Protein AF-A0A3M6T420-F1 (afdb_monomer)

Mean predicted aligned error: 11.6 Å

Foldseek 3Di:
DDDDDDDDDDDDDDDDDPPPPDPDPPPDDQDPLLVVLLVLLVVLLVLLCVCLLCVVQPVPCCVQVPHADDPCSPVVVVVVVVVLVVLLVVQQVVLVVCVVPVVDDDPVVLVVVLVVVVVVVVVVVVVVLCQLCDPSRHPDVDPVVSVVVVVVLVQLLVPHDPHDVVSVVVVVVVVVVVVVLSVVSSVCSVPHPGSSLSSLVVSLCSLVVVQVSQQFHVVPTDGDHDDTPSNVSSVVSCVRSVVSSVSSRVD

Structure (mmCIF, N/CA/C/O backbone):
data_AF-A0A3M6T420-F1
#
_entry.id   AF-A0A3M6T420-F1
#
loop_
_atom_site.group_PDB
_atom_site.id
_atom_site.type_symbol
_atom_site.label_atom_id
_atom_site.label_alt_id
_atom_site.label_comp_id
_atom_site.label_asym_id
_atom_site.label_entity_id
_atom_site.label_seq_id
_atom_site.pdbx_PDB_ins_code
_atom_site.Cartn_x
_atom_site.Cartn_y
_atom_site.Cartn_z
_atom_site.occupancy
_atom_site.B_iso_or_equiv
_atom_site.auth_seq_id
_atom_site.auth_comp_id
_atom_site.auth_asym_id
_atom_site.auth_atom_id
_atom_site.pdbx_PDB_model_num
ATOM 1 N N . MET A 1 1 ? -28.817 43.206 56.390 1.00 32.91 1 MET A N 1
ATOM 2 C CA . MET A 1 1 ? -28.095 44.321 57.042 1.00 32.91 1 MET A CA 1
ATOM 3 C C . MET A 1 1 ? -26.694 43.841 57.403 1.00 32.91 1 MET A C 1
ATOM 5 O O . MET A 1 1 ? -26.616 42.812 58.057 1.00 32.91 1 MET A O 1
ATOM 9 N N . ARG A 1 2 ? -25.667 44.606 56.981 1.00 31.94 2 ARG A N 1
ATOM 10 C CA . ARG A 1 2 ? -24.195 44.431 57.122 1.00 31.94 2 ARG A CA 1
ATOM 11 C C . ARG A 1 2 ? -23.599 43.267 56.318 1.00 31.94 2 ARG A C 1
ATOM 13 O O . ARG A 1 2 ? -23.906 42.122 56.609 1.00 31.94 2 ARG A O 1
ATOM 20 N N . GLU A 1 3 ? -22.945 43.462 55.171 1.00 33.75 3 GLU A N 1
ATOM 21 C CA . GLU A 1 3 ? -21.764 44.271 54.774 1.00 33.75 3 GLU A CA 1
ATOM 22 C C . GLU A 1 3 ? -20.390 43.698 55.174 1.00 33.75 3 GLU A C 1
ATOM 24 O O . GLU A 1 3 ? -20.174 43.329 56.324 1.00 33.75 3 GLU A O 1
ATOM 29 N N . HIS A 1 4 ? -19.484 43.784 54.181 1.00 32.62 4 HIS A N 1
ATOM 30 C CA . HIS A 1 4 ? -18.015 43.667 54.187 1.00 32.62 4 HIS A CA 1
ATOM 31 C C . HIS A 1 4 ? -17.422 42.243 54.282 1.00 32.62 4 HIS A C 1
ATOM 33 O O . HIS A 1 4 ? -17.866 41.426 55.069 1.00 32.62 4 HIS A O 1
ATOM 39 N N . SER A 1 5 ? -16.388 41.842 53.534 1.00 34.12 5 SER A N 1
ATOM 40 C CA . SER A 1 5 ? -15.539 42.509 52.535 1.00 34.12 5 SER A CA 1
ATOM 41 C C . SER A 1 5 ? -14.526 41.490 51.982 1.00 34.12 5 SER A C 1
ATOM 43 O O . SER A 1 5 ? -14.003 40.666 52.723 1.00 34.12 5 SER A O 1
ATOM 45 N N . VAL A 1 6 ? -14.269 41.598 50.678 1.00 42.78 6 VAL A N 1
ATOM 46 C CA . VAL A 1 6 ? -13.045 41.309 49.901 1.00 42.78 6 VAL A CA 1
ATOM 47 C C . VAL A 1 6 ? -11.815 40.777 50.663 1.00 42.78 6 VAL A C 1
ATOM 49 O O . VAL A 1 6 ? -11.299 41.452 51.546 1.00 42.78 6 VAL A O 1
ATOM 52 N N . CYS A 1 7 ? -11.219 39.681 50.168 1.00 29.12 7 CYS A N 1
ATOM 53 C CA . CYS A 1 7 ? -9.759 39.588 50.052 1.00 29.12 7 CYS A CA 1
ATOM 54 C C . CYS A 1 7 ? -9.343 38.678 48.882 1.00 29.12 7 CYS A C 1
ATOM 56 O O . CYS A 1 7 ? -9.773 37.532 48.767 1.00 29.12 7 CYS A O 1
ATOM 58 N N . SER A 1 8 ? -8.527 39.245 47.999 1.00 37.66 8 SER A N 1
ATOM 59 C CA . SER A 1 8 ? -7.902 38.633 46.832 1.00 37.66 8 SER A CA 1
ATOM 60 C C . SER A 1 8 ? -6.488 38.205 47.215 1.00 37.66 8 SER A C 1
ATOM 62 O O . SER A 1 8 ? -5.746 39.053 47.698 1.00 37.66 8 SER A O 1
ATOM 64 N N . THR A 1 9 ? -6.085 36.958 46.956 1.00 33.16 9 THR A N 1
ATOM 65 C CA . THR A 1 9 ? -4.667 36.583 46.797 1.00 33.16 9 THR A CA 1
ATOM 66 C C . THR A 1 9 ? -4.511 35.283 46.000 1.00 33.16 9 THR A C 1
ATOM 68 O O . THR A 1 9 ? -4.879 34.200 46.435 1.00 33.16 9 THR A O 1
ATOM 71 N N . SER A 1 10 ? -3.960 35.444 44.794 1.00 33.31 10 SER A N 1
ATOM 72 C CA . SER A 1 10 ? -2.819 34.711 44.223 1.00 33.31 10 SER A CA 1
ATOM 73 C C . SER A 1 10 ? -2.527 33.285 44.713 1.00 33.31 10 SER A C 1
ATOM 75 O O . SER A 1 10 ? -2.210 33.061 45.878 1.00 33.31 10 SER A O 1
ATOM 77 N N . GLY A 1 11 ? -2.451 32.347 43.765 1.00 29.00 11 GLY A N 1
ATOM 78 C CA . GLY A 1 11 ? -1.773 31.075 43.992 1.00 29.00 11 GLY A CA 1
ATOM 79 C C . GLY A 1 11 ? -2.044 30.034 42.918 1.00 29.00 11 GLY A C 1
ATOM 80 O O . GLY A 1 11 ? -2.775 29.081 43.154 1.00 29.00 11 GLY A O 1
ATOM 81 N N . SER A 1 12 ? -1.434 30.187 41.743 1.00 36.19 12 SER A N 1
ATOM 82 C CA . SER A 1 12 ? -1.245 29.073 40.810 1.00 36.19 12 SER A CA 1
ATOM 83 C C . SER A 1 12 ? -0.433 27.956 41.477 1.00 36.19 12 SER A C 1
ATOM 85 O O . SER A 1 12 ? 0.653 28.233 41.985 1.00 36.19 12 SER A O 1
ATOM 87 N N . PRO A 1 13 ? -0.829 26.684 41.313 1.00 38.59 13 PRO A N 1
ATOM 88 C CA . PRO A 1 13 ? 0.121 25.598 41.205 1.00 38.59 13 PRO A CA 1
ATOM 89 C C . PRO A 1 13 ? -0.061 24.948 39.835 1.00 38.59 13 PRO A C 1
ATOM 91 O O . PRO A 1 13 ? -0.882 24.054 39.612 1.00 38.59 13 PRO A O 1
ATOM 94 N N . LEU A 1 14 ? 0.761 25.413 38.897 1.00 41.31 14 LEU A N 1
ATOM 95 C CA . LEU A 1 14 ? 1.202 24.592 37.784 1.00 41.31 14 LEU A CA 1
ATOM 96 C C . LEU A 1 14 ? 1.717 23.255 38.351 1.00 41.31 14 LEU A C 1
ATOM 98 O O . LEU A 1 14 ? 2.448 23.237 39.334 1.00 41.31 14 LEU A O 1
ATOM 102 N N . ALA A 1 15 ? 1.400 22.166 37.653 1.00 44.38 15 ALA A N 1
ATOM 103 C CA . ALA A 1 15 ? 1.978 20.830 37.818 1.00 44.38 15 ALA A CA 1
ATOM 104 C C . ALA A 1 15 ? 1.438 19.962 38.966 1.00 44.38 15 ALA A C 1
ATOM 106 O O . ALA A 1 15 ? 2.074 19.808 40.001 1.00 44.38 15 ALA A O 1
ATOM 107 N N . LYS A 1 16 ? 0.354 19.218 38.690 1.00 37.53 16 LYS A N 1
ATOM 108 C CA . LYS A 1 16 ? 0.207 17.837 39.199 1.00 37.53 16 LYS A CA 1
ATOM 109 C C . LYS A 1 16 ? -0.852 16.999 38.464 1.00 37.53 16 LYS A C 1
ATOM 111 O O . LYS A 1 16 ? -1.719 16.416 39.091 1.00 37.53 16 LYS A O 1
ATOM 116 N N . ASN A 1 17 ? -0.796 16.906 37.125 1.00 39.62 17 ASN A N 1
ATOM 117 C CA . ASN A 1 17 ? -1.227 15.670 36.431 1.00 39.62 17 ASN A CA 1
ATOM 118 C C . ASN A 1 17 ? -0.872 15.588 34.932 1.00 39.62 17 ASN A C 1
ATOM 120 O O . ASN A 1 17 ? -1.664 15.163 34.093 1.00 39.62 17 ASN A O 1
ATOM 124 N N . LYS A 1 18 ? 0.381 15.897 34.574 1.00 37.88 18 LYS A N 1
ATOM 125 C CA . LYS A 1 18 ? 0.959 15.520 33.266 1.00 37.88 18 LYS A CA 1
ATOM 126 C C . LYS A 1 18 ? 1.278 14.004 33.165 1.00 37.88 18 LYS A C 1
ATOM 128 O O . LYS A 1 18 ? 2.088 13.620 32.334 1.00 37.88 18 LYS A O 1
ATOM 133 N N . GLY A 1 19 ? 0.623 13.158 33.974 1.00 38.25 19 GLY A N 1
ATOM 134 C CA . GLY A 1 19 ? 0.736 11.688 34.002 1.00 38.25 19 GLY A CA 1
ATOM 135 C C . GLY A 1 19 ? -0.493 10.930 33.468 1.00 38.25 19 GLY A C 1
ATOM 136 O O . GLY A 1 19 ? -0.505 9.708 33.469 1.00 38.25 19 GLY A O 1
ATOM 137 N N . LYS A 1 20 ? -1.521 11.637 32.972 1.00 36.28 20 LYS A N 1
ATOM 138 C CA . LYS A 1 20 ? -2.710 11.067 32.293 1.00 36.28 20 LYS A CA 1
ATOM 139 C C . LYS A 1 20 ? -2.666 11.224 30.769 1.00 36.28 20 LYS A C 1
ATOM 141 O O . LYS A 1 20 ? -3.697 11.243 30.098 1.00 36.28 20 LYS A O 1
ATOM 146 N N . LYS A 1 21 ? -1.479 11.378 30.181 1.00 36.75 21 LYS A N 1
ATOM 147 C CA . LYS A 1 21 ? -1.361 11.355 28.723 1.00 36.75 21 LYS A CA 1
ATOM 148 C C . LYS A 1 21 ? -1.557 9.908 28.262 1.00 36.75 21 LYS A C 1
ATOM 150 O O . LYS A 1 21 ? -0.788 9.038 28.644 1.00 36.75 21 LYS A O 1
ATOM 155 N N . ARG A 1 22 ? -2.535 9.696 27.373 1.00 37.66 22 ARG A N 1
ATOM 156 C CA . ARG A 1 22 ? -2.599 8.573 26.412 1.00 37.66 22 ARG A CA 1
ATOM 157 C C . ARG A 1 22 ? -3.347 7.282 26.790 1.00 37.66 22 ARG A C 1
ATOM 159 O O . ARG A 1 22 ? -3.278 6.338 26.020 1.00 37.66 22 ARG A O 1
ATOM 166 N N . TYR A 1 23 ? -4.154 7.247 27.853 1.00 42.97 23 TYR A N 1
ATOM 167 C CA . TYR A 1 23 ? -5.080 6.115 28.096 1.00 42.97 23 TYR A CA 1
ATOM 168 C C . TYR A 1 23 ? -6.424 6.230 27.333 1.00 42.97 23 TYR A C 1
ATOM 170 O O . TYR A 1 23 ? -7.285 5.368 27.442 1.00 42.97 23 TYR A O 1
ATOM 178 N N . LEU A 1 24 ? -6.667 7.324 26.597 1.00 43.78 24 LEU A N 1
ATOM 179 C CA . LEU A 1 24 ? -8.044 7.800 26.399 1.00 43.78 24 LEU A CA 1
ATOM 180 C C . LEU A 1 24 ? -8.345 8.404 25.018 1.00 43.78 24 LEU A C 1
ATOM 182 O O . LEU A 1 24 ? -9.173 9.301 24.922 1.00 43.78 24 LEU A O 1
ATOM 186 N N . PHE A 1 25 ? -7.674 7.985 23.939 1.00 47.25 25 PHE A N 1
ATOM 187 C CA . PHE A 1 25 ? -7.894 8.645 22.642 1.00 47.25 25 PHE A CA 1
ATOM 188 C C . PHE A 1 25 ? -9.145 8.158 21.883 1.00 47.25 25 PHE A C 1
ATOM 190 O O . PHE A 1 25 ? -9.587 8.873 20.990 1.00 47.25 25 PHE A O 1
ATOM 197 N N . LEU A 1 26 ? -9.772 7.029 22.251 1.00 48.16 26 LEU A N 1
ATOM 198 C CA . LEU A 1 26 ? -11.041 6.591 21.631 1.00 48.16 26 LEU A CA 1
ATOM 199 C C . LEU A 1 26 ? -12.058 5.875 22.542 1.00 48.16 26 LEU A C 1
ATOM 201 O O . LEU A 1 26 ? -13.145 5.575 22.065 1.00 48.16 26 LEU A O 1
ATOM 205 N N . LYS A 1 27 ? -11.757 5.602 23.825 1.00 48.09 27 LYS A N 1
ATOM 206 C CA . LYS A 1 27 ? -12.679 4.936 24.782 1.00 48.09 27 LYS A CA 1
ATOM 207 C C . LYS A 1 27 ? -13.410 3.680 24.242 1.00 48.09 27 LYS A C 1
ATOM 209 O O . LYS A 1 27 ? -14.457 3.315 24.761 1.00 48.09 27 LYS A O 1
ATOM 214 N N . LYS A 1 28 ? -12.865 2.970 23.251 1.00 53.66 28 LYS A N 1
ATOM 215 C CA . LYS A 1 28 ? -13.314 1.615 22.907 1.00 53.66 28 LYS A CA 1
ATOM 216 C C . LYS A 1 28 ? -12.404 0.626 23.621 1.00 53.66 28 LYS A C 1
ATOM 218 O O . LYS A 1 28 ? -11.210 0.585 23.342 1.00 53.66 28 LYS A O 1
ATOM 223 N N . VAL A 1 29 ? -12.954 -0.133 24.565 1.00 57.75 29 VAL A N 1
ATOM 224 C CA . VAL A 1 29 ? -12.258 -1.292 25.131 1.00 57.75 29 VAL A CA 1
ATOM 225 C C . VAL A 1 29 ? -12.347 -2.396 24.076 1.00 57.75 29 VAL A C 1
ATOM 227 O O . VAL A 1 29 ? -13.466 -2.798 23.748 1.00 57.75 29 VAL A O 1
ATOM 230 N N . PRO A 1 30 ? -11.229 -2.856 23.488 1.00 62.84 30 PRO A N 1
ATOM 231 C CA . PRO A 1 30 ? -11.287 -3.950 22.531 1.00 62.84 30 PRO A CA 1
ATOM 232 C C . PRO A 1 30 ? -11.819 -5.195 23.243 1.00 62.84 30 PRO A C 1
ATOM 234 O O . PRO A 1 30 ? -11.310 -5.587 24.296 1.00 62.84 30 PRO A O 1
ATOM 237 N N . THR A 1 31 ? -12.857 -5.819 22.683 1.00 77.12 31 THR A N 1
ATOM 238 C CA . THR A 1 31 ? -13.306 -7.125 23.167 1.00 77.12 31 THR A CA 1
ATOM 239 C C . THR A 1 31 ? -12.150 -8.119 23.026 1.00 77.12 31 THR A C 1
ATOM 241 O O . THR A 1 31 ? -11.337 -8.029 22.100 1.00 77.12 31 THR A O 1
ATOM 244 N N . ARG A 1 32 ? -12.048 -9.087 23.947 1.00 77.56 32 ARG A N 1
ATOM 245 C CA . ARG A 1 32 ? -10.974 -10.101 23.909 1.00 77.56 32 ARG A CA 1
ATOM 246 C C . ARG A 1 32 ? -10.918 -10.827 22.558 1.00 77.56 32 ARG A C 1
ATOM 248 O O . ARG A 1 32 ? -9.833 -11.154 22.093 1.00 77.56 32 ARG A O 1
ATOM 255 N N . ARG A 1 33 ? -12.076 -11.009 21.909 1.00 80.56 33 ARG A N 1
ATOM 256 C CA . ARG A 1 33 ? -12.196 -11.594 20.565 1.00 80.56 33 ARG A CA 1
ATOM 257 C C . ARG A 1 33 ? -11.539 -10.722 19.493 1.00 80.56 33 ARG A C 1
ATOM 259 O O . ARG A 1 33 ? -10.707 -11.237 18.757 1.00 80.56 33 ARG A O 1
ATOM 266 N N . LYS A 1 34 ? -11.812 -9.410 19.482 1.00 82.06 34 LYS A N 1
ATOM 267 C CA . LYS A 1 34 ? -11.199 -8.444 18.549 1.00 82.06 34 LYS A CA 1
ATOM 268 C C . LYS A 1 34 ? -9.684 -8.378 18.687 1.00 82.06 34 LYS A C 1
ATOM 270 O O . LYS A 1 34 ? -8.974 -8.341 17.681 1.00 82.06 34 LYS A O 1
ATOM 275 N N . LEU A 1 35 ? -9.187 -8.413 19.925 1.00 83.31 35 LEU A N 1
ATOM 276 C CA . LEU A 1 35 ? -7.750 -8.460 20.190 1.00 83.31 35 LEU A CA 1
ATOM 277 C C . LEU A 1 35 ? -7.123 -9.750 19.644 1.00 83.31 35 LEU A C 1
ATOM 279 O O . LEU A 1 35 ? -6.110 -9.680 18.956 1.00 83.31 35 LEU A O 1
ATOM 283 N N . LEU A 1 36 ? -7.743 -10.908 19.896 1.00 86.62 36 LEU A N 1
ATOM 284 C CA . LEU A 1 36 ? -7.236 -12.196 19.419 1.00 86.62 36 LEU A CA 1
ATOM 285 C C . LEU A 1 36 ? -7.186 -12.260 17.885 1.00 86.62 36 LEU A C 1
ATOM 287 O O . LEU A 1 36 ? -6.177 -12.681 17.327 1.00 86.62 36 LEU A O 1
ATOM 291 N N . SER A 1 37 ? -8.227 -11.782 17.198 1.00 86.12 37 SER A N 1
ATOM 292 C CA . SER A 1 37 ? -8.233 -11.701 15.732 1.00 86.12 37 SER A CA 1
ATOM 293 C C . SER A 1 37 ? -7.178 -10.738 15.186 1.00 86.12 37 SER A C 1
ATOM 295 O O . SER A 1 37 ? -6.517 -11.060 14.205 1.00 86.12 37 SER A O 1
ATOM 297 N N . ALA A 1 38 ? -6.956 -9.587 15.831 1.00 84.50 38 ALA A N 1
ATOM 298 C CA . ALA A 1 38 ? -5.905 -8.662 15.413 1.00 84.50 38 ALA A CA 1
ATOM 299 C C . ALA A 1 38 ? -4.509 -9.290 15.570 1.00 84.50 38 ALA A C 1
ATOM 301 O O . ALA A 1 38 ? -3.677 -9.172 14.674 1.00 84.50 38 ALA A O 1
ATOM 302 N N . VAL A 1 39 ? -4.269 -10.018 16.667 1.00 86.94 39 VAL A N 1
ATOM 303 C CA . VAL A 1 39 ? -3.020 -10.770 16.875 1.00 86.94 39 VAL A CA 1
ATOM 304 C C . VAL A 1 39 ? -2.855 -11.862 15.817 1.00 86.94 39 VAL A C 1
ATOM 306 O O . VAL A 1 39 ? -1.775 -11.984 15.248 1.00 86.94 39 VAL A O 1
ATOM 309 N N . ALA A 1 40 ? -3.912 -12.611 15.495 1.00 89.19 40 ALA A N 1
ATOM 310 C CA . ALA A 1 40 ? -3.869 -13.628 14.443 1.00 89.19 40 ALA A CA 1
ATOM 311 C C . ALA A 1 40 ? -3.518 -13.033 13.066 1.00 89.19 40 ALA A C 1
ATOM 313 O O . ALA A 1 40 ? -2.712 -13.609 12.338 1.00 89.19 40 ALA A O 1
ATOM 314 N N . VAL A 1 41 ? -4.055 -11.853 12.733 1.00 88.19 41 VAL A N 1
ATOM 315 C CA . VAL A 1 41 ? -3.730 -11.132 11.489 1.00 88.19 41 VAL A CA 1
ATOM 316 C C . VAL A 1 41 ? -2.266 -10.697 11.464 1.00 88.19 41 VAL A C 1
ATOM 318 O O . VAL A 1 41 ? -1.587 -10.886 10.457 1.00 88.19 41 VAL A O 1
ATOM 321 N N . VAL A 1 42 ? -1.754 -10.169 12.580 1.00 86.69 42 VAL A N 1
ATOM 322 C CA . VAL A 1 42 ? -0.337 -9.798 12.713 1.00 86.69 42 VAL A CA 1
ATOM 323 C C . VAL A 1 42 ? 0.566 -11.024 12.560 1.00 86.69 42 VAL A C 1
ATOM 325 O O . VAL A 1 42 ? 1.547 -10.964 11.824 1.00 86.69 42 VAL A O 1
ATOM 328 N N . LEU A 1 43 ? 0.227 -12.153 13.187 1.00 88.62 43 LEU A N 1
ATOM 329 C CA . LEU A 1 43 ? 0.974 -13.404 13.026 1.00 88.62 43 LEU A CA 1
ATOM 330 C C . LEU A 1 43 ? 0.959 -13.890 11.570 1.00 88.62 43 LEU A C 1
ATOM 332 O O . LEU A 1 43 ? 2.008 -14.264 11.052 1.00 88.62 43 LEU A O 1
ATOM 336 N N . GLY A 1 44 ? -0.189 -13.821 10.888 1.00 87.06 44 GLY A N 1
ATOM 337 C CA . GLY A 1 44 ? -0.297 -14.132 9.460 1.00 87.06 44 GLY A CA 1
ATOM 338 C C . GLY A 1 44 ? 0.606 -13.250 8.593 1.00 87.06 44 GLY A C 1
ATOM 339 O O . GLY A 1 44 ? 1.340 -13.764 7.750 1.00 87.06 44 GLY A O 1
ATOM 340 N N . LEU A 1 45 ? 0.644 -11.940 8.857 1.00 85.88 45 LEU A N 1
ATOM 341 C CA . LEU A 1 45 ? 1.573 -11.024 8.185 1.00 85.88 45 LEU A CA 1
ATOM 342 C C . LEU A 1 45 ? 3.035 -11.427 8.404 1.00 85.88 45 LEU A C 1
ATOM 344 O O . LEU A 1 45 ? 3.797 -11.497 7.440 1.00 85.88 45 LEU A O 1
ATOM 348 N N . PHE A 1 46 ? 3.429 -11.738 9.641 1.00 86.44 46 PHE A N 1
ATOM 349 C CA . PHE A 1 46 ? 4.790 -12.200 9.918 1.00 86.44 46 PHE A CA 1
ATOM 350 C C . PHE A 1 46 ? 5.119 -13.476 9.146 1.00 86.44 46 PHE A C 1
ATOM 352 O O . PHE A 1 46 ? 6.176 -13.530 8.522 1.00 86.44 46 PHE A O 1
ATOM 359 N N . ILE A 1 47 ? 4.203 -14.450 9.112 1.00 86.88 47 ILE A N 1
ATOM 360 C CA . ILE A 1 47 ? 4.364 -15.690 8.339 1.00 86.88 47 ILE A CA 1
ATOM 361 C C . ILE A 1 47 ? 4.585 -15.378 6.852 1.00 86.88 47 ILE A C 1
ATOM 363 O O . ILE A 1 47 ? 5.501 -15.934 6.247 1.00 86.88 47 ILE A O 1
ATOM 367 N N . SER A 1 48 ? 3.815 -14.447 6.276 1.00 85.38 48 SER A N 1
ATOM 368 C CA . SER A 1 48 ? 3.969 -14.035 4.872 1.00 85.38 48 SER A CA 1
ATOM 369 C C . SER A 1 48 ? 5.313 -13.352 4.570 1.00 85.38 48 SER A C 1
ATOM 371 O O . SER A 1 48 ? 5.816 -13.461 3.453 1.00 85.38 48 SER A O 1
ATOM 373 N N . LEU A 1 49 ? 5.933 -12.703 5.565 1.00 80.25 49 LEU A N 1
ATOM 374 C CA . LEU A 1 49 ? 7.218 -12.009 5.427 1.00 80.25 49 LEU A CA 1
ATOM 375 C C . LEU A 1 49 ? 8.450 -12.902 5.658 1.00 80.25 49 LEU A C 1
ATOM 377 O O . LEU A 1 49 ? 9.556 -12.489 5.304 1.00 80.25 49 LEU A O 1
ATOM 381 N N . ILE A 1 50 ? 8.304 -14.105 6.232 1.00 82.75 50 ILE A N 1
ATOM 382 C CA . ILE A 1 50 ? 9.436 -15.017 6.512 1.00 82.75 50 ILE A CA 1
ATOM 383 C C . ILE A 1 50 ? 10.326 -15.246 5.274 1.00 82.75 50 ILE A C 1
ATOM 385 O O . ILE A 1 50 ? 11.546 -15.100 5.405 1.00 82.75 50 ILE A O 1
ATOM 389 N N . PRO A 1 51 ? 9.781 -15.547 4.074 1.00 75.00 51 PRO A N 1
ATOM 390 C CA . PRO A 1 51 ? 10.607 -15.771 2.886 1.00 75.00 51 PRO A CA 1
ATOM 391 C C . PRO A 1 51 ? 11.426 -14.543 2.471 1.00 75.00 51 PRO A C 1
ATOM 393 O O . PRO A 1 51 ? 12.495 -14.688 1.882 1.00 75.00 51 PRO A O 1
ATOM 396 N N . THR A 1 52 ? 10.950 -13.340 2.800 1.00 72.94 52 THR A N 1
ATOM 397 C CA . THR A 1 52 ? 11.638 -12.078 2.504 1.00 72.94 52 THR A CA 1
ATOM 398 C C . THR A 1 52 ? 12.847 -11.870 3.418 1.00 72.94 52 THR A C 1
ATOM 400 O O . THR A 1 52 ? 13.892 -11.418 2.953 1.00 72.94 52 THR A O 1
ATOM 403 N N . PHE A 1 53 ? 12.744 -12.238 4.701 1.00 72.06 53 PHE A N 1
ATOM 404 C CA . PHE A 1 53 ? 13.860 -12.150 5.653 1.00 72.06 53 PHE A CA 1
ATOM 405 C C . PHE A 1 53 ? 14.908 -13.249 5.451 1.00 72.06 53 PHE A C 1
ATOM 407 O O . PHE A 1 53 ? 16.100 -13.007 5.642 1.00 72.06 53 PHE A O 1
ATOM 414 N N . TYR A 1 54 ? 14.474 -14.444 5.043 1.00 73.94 54 TYR A N 1
ATOM 415 C CA . TYR A 1 54 ? 15.338 -15.609 4.859 1.00 73.94 54 TYR A CA 1
ATOM 416 C C . TYR A 1 54 ? 15.326 -16.088 3.399 1.00 73.94 54 TYR A C 1
ATOM 418 O O . TYR A 1 54 ? 14.820 -17.173 3.102 1.00 73.94 54 TYR A O 1
ATOM 426 N N . PRO A 1 55 ? 15.942 -15.337 2.467 1.00 64.62 55 PRO A N 1
ATOM 427 C CA . PRO A 1 55 ? 15.946 -15.678 1.042 1.00 64.62 55 PRO A CA 1
ATOM 428 C C . PRO A 1 55 ? 16.671 -16.997 0.728 1.00 64.62 55 PRO A C 1
ATOM 430 O O . PRO A 1 55 ? 16.490 -17.557 -0.349 1.00 64.62 55 PRO A O 1
ATOM 433 N N . HIS A 1 56 ? 17.467 -17.529 1.666 1.00 64.38 56 HIS A N 1
ATOM 434 C CA . HIS A 1 56 ? 18.066 -18.864 1.556 1.00 64.38 56 HIS A CA 1
ATOM 435 C C . HIS A 1 56 ? 17.032 -19.998 1.527 1.00 64.38 56 HIS A C 1
ATOM 437 O O . HIS A 1 56 ? 17.340 -21.067 1.008 1.00 64.38 56 HIS A O 1
ATOM 443 N N . ILE A 1 57 ? 15.821 -19.770 2.048 1.00 67.38 57 ILE A N 1
ATOM 444 C CA . ILE A 1 57 ? 14.728 -20.751 2.029 1.00 67.38 57 ILE A CA 1
ATOM 445 C C . ILE A 1 57 ? 14.185 -20.930 0.603 1.00 67.38 57 ILE A C 1
ATOM 447 O O . ILE A 1 57 ? 13.758 -22.026 0.245 1.00 67.38 57 ILE A O 1
ATOM 451 N N . ASP A 1 58 ? 14.231 -19.882 -0.230 1.00 62.31 58 ASP A N 1
ATOM 452 C CA . ASP A 1 58 ? 13.816 -19.973 -1.630 1.00 62.31 58 ASP A CA 1
ATOM 453 C C . ASP A 1 58 ? 14.573 -18.987 -2.547 1.00 62.31 58 ASP A C 1
ATOM 455 O O . ASP A 1 58 ? 14.060 -17.924 -2.918 1.00 62.31 58 ASP A O 1
ATOM 459 N N . PRO A 1 59 ? 15.801 -19.334 -2.973 1.00 63.41 59 PRO A N 1
ATOM 460 C CA . PRO A 1 59 ? 16.587 -18.486 -3.867 1.00 63.41 59 PRO A CA 1
ATOM 461 C C . PRO A 1 59 ? 15.970 -18.364 -5.270 1.00 63.41 59 PRO A C 1
ATOM 463 O O . PRO A 1 59 ? 16.345 -17.465 -6.028 1.00 63.41 59 PRO A O 1
ATOM 466 N N . ARG A 1 60 ? 15.032 -19.251 -5.642 1.00 62.06 60 ARG A N 1
ATOM 467 C CA . ARG A 1 60 ? 14.348 -19.212 -6.943 1.00 62.06 60 ARG A CA 1
ATOM 468 C C . ARG A 1 60 ? 13.218 -18.184 -6.940 1.00 62.06 60 ARG A C 1
ATOM 470 O O . ARG A 1 60 ? 13.082 -17.460 -7.925 1.00 62.06 60 ARG A O 1
ATOM 477 N N . ALA A 1 61 ? 12.501 -18.044 -5.824 1.00 61.88 61 ALA A N 1
ATOM 478 C CA . ALA A 1 61 ? 11.489 -17.004 -5.650 1.00 61.88 61 ALA A CA 1
ATOM 479 C C . ALA A 1 61 ? 12.085 -15.590 -5.792 1.00 61.88 61 ALA A C 1
ATOM 481 O O . ALA A 1 61 ? 11.518 -14.754 -6.487 1.00 61.88 61 ALA A O 1
ATOM 482 N N . VAL A 1 62 ? 13.274 -15.338 -5.227 1.00 61.34 62 VAL A N 1
ATOM 483 C CA . VAL A 1 62 ? 13.966 -14.032 -5.324 1.00 61.34 62 VAL A CA 1
ATOM 484 C C . VAL A 1 62 ? 14.306 -13.652 -6.771 1.00 61.34 62 VAL A C 1
ATOM 486 O O . VAL A 1 62 ? 14.262 -12.475 -7.125 1.00 61.34 62 VAL A O 1
ATOM 489 N N . ARG A 1 63 ? 14.631 -14.636 -7.622 1.00 62.09 63 ARG A N 1
ATOM 490 C CA . ARG A 1 63 ? 14.922 -14.400 -9.047 1.00 62.09 63 ARG A CA 1
ATOM 491 C C . ARG A 1 63 ? 13.669 -14.133 -9.872 1.00 62.09 63 ARG A C 1
ATOM 493 O O . ARG A 1 63 ? 13.747 -13.363 -10.820 1.00 62.09 63 ARG A O 1
ATOM 500 N N . HIS A 1 64 ? 12.551 -14.776 -9.540 1.00 60.97 64 HIS A N 1
ATOM 501 C CA . HIS A 1 64 ? 11.309 -14.641 -10.301 1.00 60.97 64 HIS A CA 1
ATOM 502 C C . HIS A 1 64 ? 10.505 -13.399 -9.899 1.00 60.97 64 HIS A C 1
ATOM 504 O O . HIS A 1 64 ? 9.948 -12.724 -10.756 1.00 60.97 64 HIS A O 1
ATOM 510 N N . LEU A 1 65 ? 10.450 -13.089 -8.602 1.00 63.31 65 LEU A N 1
ATOM 511 C CA . LEU A 1 65 ? 9.634 -11.996 -8.061 1.00 63.31 65 LEU A CA 1
ATOM 512 C C . LEU A 1 65 ? 10.387 -10.661 -7.971 1.00 63.31 65 LEU A C 1
ATOM 514 O O . LEU A 1 65 ? 9.767 -9.652 -7.663 1.00 63.31 65 LEU A O 1
ATOM 518 N N . GLY A 1 66 ? 11.699 -10.653 -8.237 1.00 61.84 66 GLY A N 1
ATOM 519 C CA . GLY A 1 66 ? 12.547 -9.468 -8.108 1.00 61.84 66 GLY A CA 1
ATOM 520 C C . GLY A 1 66 ? 12.725 -9.063 -6.643 1.00 61.84 66 GLY A C 1
ATOM 521 O O . GLY A 1 66 ? 11.868 -8.421 -6.046 1.00 61.84 66 GLY A O 1
ATOM 522 N N . GLY A 1 67 ? 13.846 -9.447 -6.031 1.00 64.12 67 GLY A N 1
ATOM 523 C CA . GLY A 1 67 ? 14.162 -9.080 -4.647 1.00 64.12 67 GLY A CA 1
ATOM 524 C C . GLY A 1 67 ? 15.323 -8.098 -4.538 1.00 64.12 67 GLY A C 1
ATOM 525 O O . GLY A 1 67 ? 16.268 -8.147 -5.324 1.00 64.12 67 GLY A O 1
ATOM 526 N N . ALA A 1 68 ? 15.289 -7.248 -3.509 1.00 63.38 68 ALA A N 1
ATOM 527 C CA . ALA A 1 68 ? 16.404 -6.365 -3.185 1.00 63.38 68 ALA A CA 1
ATOM 528 C C . ALA A 1 68 ? 17.685 -7.164 -2.864 1.00 63.38 68 ALA A C 1
ATOM 530 O O . ALA A 1 68 ? 17.658 -8.216 -2.214 1.00 63.38 68 ALA A O 1
ATOM 531 N N . THR A 1 69 ? 18.835 -6.656 -3.300 1.00 66.88 69 THR A N 1
ATOM 532 C CA . THR A 1 69 ? 20.160 -7.222 -3.009 1.00 66.88 69 THR A CA 1
ATOM 533 C C . THR A 1 69 ? 20.868 -6.439 -1.899 1.00 66.88 69 THR A C 1
ATOM 535 O O . THR A 1 69 ? 20.558 -5.279 -1.650 1.00 66.88 69 THR A O 1
ATOM 538 N N . GLY A 1 70 ? 21.811 -7.074 -1.193 1.00 72.31 70 GLY A N 1
ATOM 539 C CA . GLY A 1 70 ? 22.624 -6.401 -0.168 1.00 72.31 70 GLY A CA 1
ATOM 540 C C . GLY A 1 70 ? 21.831 -5.924 1.058 1.00 72.31 70 GLY A C 1
ATOM 541 O O . GLY A 1 70 ? 20.963 -6.643 1.559 1.00 72.31 70 GLY A O 1
ATOM 542 N N . ALA A 1 71 ? 22.134 -4.715 1.546 1.00 70.00 71 ALA A N 1
ATOM 543 C CA . ALA A 1 71 ? 21.507 -4.109 2.730 1.00 70.00 71 ALA A CA 1
ATOM 544 C C . ALA A 1 71 ? 20.002 -3.821 2.548 1.00 70.00 71 ALA A C 1
ATOM 546 O O . ALA A 1 71 ? 19.239 -3.852 3.520 1.00 70.00 71 ALA A O 1
ATOM 547 N N . GLY A 1 72 ? 19.548 -3.642 1.301 1.00 69.50 72 GLY A N 1
ATOM 548 C CA . GLY A 1 72 ? 18.133 -3.474 0.968 1.00 69.50 72 GLY A CA 1
ATOM 549 C C . GLY A 1 72 ? 17.257 -4.645 1.429 1.00 69.50 72 GLY A C 1
ATOM 550 O O . GLY A 1 72 ? 16.086 -4.446 1.733 1.00 69.50 72 GLY A O 1
ATOM 551 N N . ARG A 1 73 ? 17.820 -5.851 1.585 1.00 69.50 73 ARG A N 1
ATOM 552 C CA . ARG A 1 73 ? 17.087 -7.047 2.051 1.00 69.50 73 ARG A CA 1
ATOM 553 C C . ARG A 1 73 ? 16.450 -6.888 3.426 1.00 69.50 73 ARG A C 1
ATOM 555 O O . ARG A 1 73 ? 15.405 -7.474 3.678 1.00 69.50 73 ARG A O 1
ATOM 562 N N . VAL A 1 74 ? 17.083 -6.120 4.307 1.00 72.62 74 VAL A N 1
ATOM 563 C CA . VAL A 1 74 ? 16.591 -5.881 5.671 1.00 72.62 74 VAL A CA 1
ATOM 564 C C . VAL A 1 74 ? 15.914 -4.518 5.759 1.00 72.62 74 VAL A C 1
ATOM 566 O O . VAL A 1 74 ? 14.881 -4.382 6.413 1.00 72.62 74 VAL A O 1
ATOM 569 N N . LEU A 1 75 ? 16.454 -3.518 5.055 1.00 79.56 75 LEU A N 1
ATOM 570 C CA . LEU A 1 75 ? 15.928 -2.158 5.085 1.00 79.56 75 LEU A CA 1
ATOM 571 C C . LEU A 1 75 ? 14.510 -2.068 4.498 1.00 79.56 75 LEU A C 1
ATOM 573 O O . LEU A 1 75 ? 13.668 -1.382 5.073 1.00 79.56 75 LEU A O 1
ATOM 577 N N . TRP A 1 76 ? 14.216 -2.798 3.416 1.00 77.75 76 TRP A N 1
ATOM 578 C CA . TRP A 1 76 ? 12.899 -2.769 2.771 1.00 77.75 76 TRP A CA 1
ATOM 579 C C . TRP A 1 76 ? 11.775 -3.329 3.651 1.00 77.75 76 TRP A C 1
ATOM 581 O O . TRP A 1 76 ? 10.785 -2.622 3.840 1.00 77.75 76 TRP A O 1
ATOM 591 N 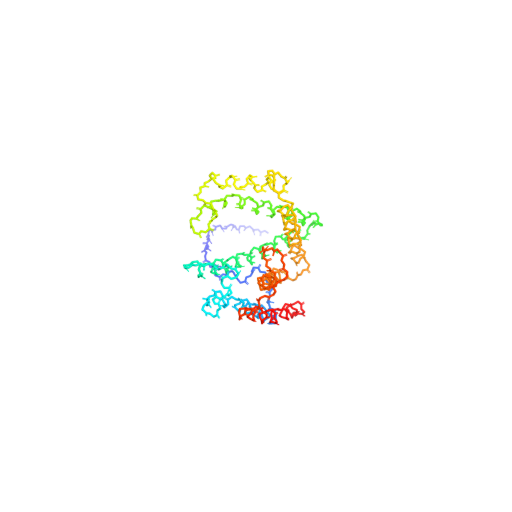N . PRO A 1 77 ? 11.899 -4.526 4.257 1.00 76.81 77 PRO A N 1
ATOM 592 C CA . PRO A 1 77 ? 10.913 -5.003 5.223 1.00 76.81 77 PRO A CA 1
ATOM 593 C C . PRO A 1 77 ? 10.731 -4.069 6.424 1.00 76.81 77 PRO A C 1
ATOM 595 O O . PRO A 1 77 ? 9.609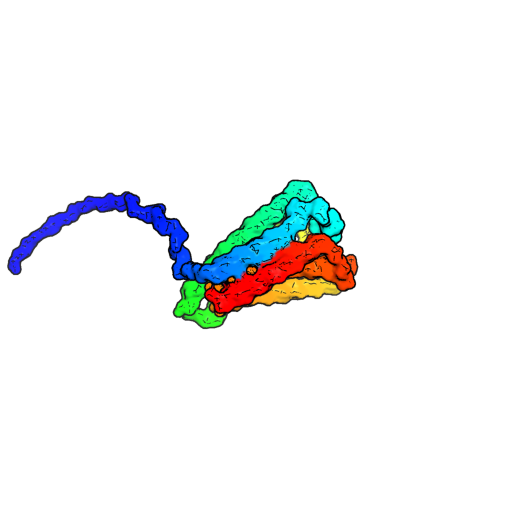 -3.890 6.889 1.00 76.81 77 PRO A O 1
ATOM 598 N N . LEU A 1 78 ? 11.799 -3.436 6.924 1.00 81.31 78 LEU A N 1
ATOM 599 C CA . LEU A 1 78 ? 11.692 -2.475 8.029 1.00 81.31 78 LEU A CA 1
ATOM 600 C C . LEU A 1 78 ? 10.948 -1.200 7.615 1.00 81.31 78 LEU A C 1
ATOM 602 O O . LEU A 1 78 ? 10.053 -0.756 8.336 1.00 81.31 78 LEU A O 1
ATOM 606 N N . ALA A 1 79 ? 11.274 -0.640 6.449 1.00 83.31 79 ALA A N 1
ATOM 607 C CA . A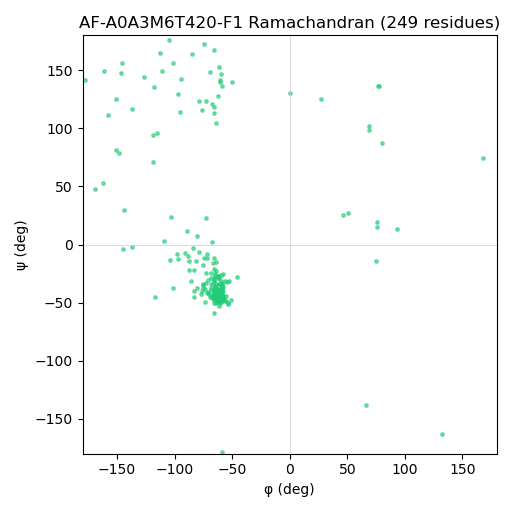LA A 1 79 ? 10.571 0.507 5.880 1.00 83.31 79 ALA A CA 1
ATOM 608 C C . ALA A 1 79 ? 9.093 0.180 5.617 1.00 83.31 79 ALA A C 1
ATOM 610 O O . ALA A 1 79 ? 8.214 0.982 5.928 1.00 83.31 79 ALA A O 1
ATOM 611 N N . PHE A 1 80 ? 8.810 -1.028 5.132 1.00 81.69 80 PHE A N 1
ATOM 612 C CA . PHE A 1 80 ? 7.460 -1.546 4.948 1.00 81.69 80 PHE A CA 1
ATOM 613 C C . PHE A 1 80 ? 6.690 -1.629 6.276 1.00 81.69 80 PHE A C 1
ATOM 615 O O . PHE A 1 80 ? 5.580 -1.108 6.375 1.00 81.69 80 PHE A O 1
ATOM 622 N N . MET A 1 81 ? 7.289 -2.198 7.328 1.00 82.31 81 MET A N 1
ATOM 623 C CA . MET A 1 81 ? 6.669 -2.280 8.659 1.00 82.31 81 MET A CA 1
ATOM 624 C C . MET A 1 81 ? 6.412 -0.893 9.261 1.00 82.31 81 MET A C 1
ATOM 626 O O . MET A 1 81 ? 5.350 -0.652 9.843 1.00 82.31 81 MET A O 1
ATOM 630 N N . LEU A 1 82 ? 7.351 0.042 9.085 1.00 86.88 82 LEU A N 1
ATOM 631 C CA . LEU A 1 82 ? 7.170 1.436 9.488 1.00 86.88 82 LEU A CA 1
ATOM 632 C C . LEU A 1 82 ? 6.017 2.091 8.713 1.00 86.88 82 LEU A C 1
ATOM 634 O O . LEU A 1 82 ? 5.181 2.764 9.318 1.00 86.88 82 LEU A O 1
ATOM 638 N N . GLY A 1 83 ? 5.934 1.840 7.404 1.00 85.50 83 GLY A N 1
ATOM 639 C CA . GLY A 1 83 ? 4.846 2.288 6.538 1.00 85.50 83 GLY A CA 1
ATOM 640 C C . GLY A 1 83 ? 3.481 1.819 7.037 1.00 85.50 83 GLY A C 1
ATOM 641 O O . GLY A 1 83 ? 2.593 2.645 7.225 1.00 85.50 83 GLY A O 1
ATOM 642 N N . PHE A 1 84 ? 3.337 0.533 7.374 1.00 83.12 84 PHE A N 1
ATOM 643 C CA . PHE A 1 84 ? 2.106 -0.005 7.971 1.00 83.12 84 PHE A CA 1
ATOM 644 C C . PHE A 1 84 ? 1.728 0.690 9.283 1.00 83.12 84 PHE A C 1
ATOM 646 O O . PHE A 1 84 ? 0.552 0.985 9.511 1.00 83.12 84 PHE A O 1
ATOM 653 N N . GLY A 1 85 ? 2.713 0.991 10.135 1.00 82.94 85 GLY A N 1
ATOM 654 C CA . GLY A 1 85 ? 2.492 1.737 11.375 1.00 82.94 85 GLY A CA 1
ATOM 655 C C . GLY A 1 85 ? 1.969 3.156 11.129 1.00 82.94 85 GLY A C 1
ATOM 656 O O . GLY A 1 85 ? 1.018 3.588 11.786 1.00 82.94 85 GLY A O 1
ATOM 657 N N . ILE A 1 86 ? 2.550 3.864 10.157 1.00 86.25 86 ILE A N 1
ATOM 658 C CA . ILE A 1 86 ? 2.108 5.207 9.753 1.00 86.25 86 ILE A CA 1
ATOM 659 C C . ILE A 1 86 ? 0.700 5.141 9.149 1.00 86.25 86 ILE A C 1
ATOM 661 O O . ILE A 1 86 ? -0.167 5.907 9.566 1.00 86.25 86 ILE A O 1
ATOM 665 N N . SER A 1 87 ? 0.434 4.196 8.243 1.00 85.19 87 SER A N 1
ATOM 666 C CA . SER A 1 87 ? -0.892 3.998 7.644 1.00 85.19 87 SER A CA 1
ATOM 667 C C . SER A 1 87 ? -1.964 3.715 8.697 1.00 85.19 87 SER A C 1
ATOM 669 O O . SER A 1 87 ? -3.031 4.326 8.667 1.00 85.19 87 SER A O 1
ATOM 671 N N . ALA A 1 88 ? -1.675 2.856 9.679 1.00 84.00 88 ALA A N 1
ATOM 672 C CA . ALA A 1 88 ? -2.603 2.570 10.770 1.00 84.00 88 ALA A CA 1
ATOM 673 C C . ALA A 1 88 ? -2.910 3.818 11.615 1.00 84.00 88 ALA A C 1
ATOM 675 O O . ALA A 1 88 ? -4.059 4.034 12.010 1.00 84.00 88 ALA A O 1
ATOM 676 N N . LEU A 1 89 ? -1.907 4.665 11.875 1.00 85.12 89 LEU A N 1
ATOM 677 C CA . LEU A 1 89 ? -2.115 5.935 12.568 1.00 85.12 89 LEU A CA 1
ATOM 678 C C . LEU A 1 89 ? -2.975 6.895 11.735 1.00 85.12 89 LEU A C 1
ATOM 680 O O . LEU A 1 89 ? -3.893 7.506 12.287 1.00 85.12 89 LEU A O 1
ATOM 684 N N . SER A 1 90 ? -2.719 6.993 10.428 1.00 86.25 90 SER A N 1
ATOM 685 C CA . SER A 1 90 ? -3.525 7.795 9.504 1.00 86.25 90 SER A CA 1
ATOM 686 C C . SER A 1 90 ? -4.989 7.365 9.531 1.00 86.25 90 SER A C 1
ATOM 688 O O . SER A 1 90 ? -5.848 8.214 9.747 1.00 86.25 90 SER A O 1
ATOM 690 N N . PHE A 1 91 ? -5.286 6.063 9.476 1.00 87.88 91 PHE A N 1
ATOM 691 C CA . PHE A 1 91 ? -6.666 5.566 9.565 1.00 87.88 91 PHE A CA 1
ATOM 692 C C . PHE A 1 91 ? -7.368 5.977 10.868 1.00 87.88 91 PHE A C 1
ATOM 694 O O . PHE A 1 91 ? -8.547 6.325 10.853 1.00 87.88 91 PHE A O 1
ATOM 701 N N . VAL A 1 92 ? -6.661 5.995 12.005 1.00 85.44 92 VAL A N 1
ATOM 702 C CA . VAL A 1 92 ? -7.225 6.446 13.296 1.00 85.44 92 VAL A CA 1
ATOM 703 C C . VAL A 1 92 ? -7.510 7.951 13.294 1.00 85.44 92 VAL A C 1
ATOM 705 O O . VAL A 1 92 ? -8.503 8.403 13.876 1.00 85.44 92 VAL A O 1
ATOM 708 N N . ILE A 1 93 ? -6.642 8.744 12.664 1.00 85.19 93 ILE A N 1
ATOM 709 C CA . ILE A 1 93 ? -6.841 10.190 12.508 1.00 85.19 93 ILE A CA 1
ATOM 710 C C . ILE A 1 93 ? -8.030 10.456 11.576 1.00 85.19 93 ILE A C 1
ATOM 712 O O . ILE A 1 93 ? -8.887 11.276 11.910 1.00 85.19 93 ILE A O 1
ATOM 716 N N . GLU A 1 94 ? -8.125 9.733 10.462 1.00 84.62 94 GLU A N 1
ATOM 717 C CA . GLU A 1 94 ? -9.231 9.820 9.505 1.00 84.62 94 GLU A CA 1
ATOM 718 C C . GLU A 1 94 ? -10.564 9.427 10.148 1.00 84.62 94 GLU A C 1
ATOM 720 O O . GLU A 1 94 ? -11.536 10.176 10.046 1.00 84.62 94 GLU A O 1
ATOM 725 N N . GLU A 1 95 ? -10.608 8.325 10.903 1.00 84.06 95 GLU A N 1
ATOM 726 C CA . GLU A 1 95 ? -11.801 7.908 11.647 1.00 84.06 95 GLU A CA 1
ATOM 727 C C . GLU A 1 95 ? -12.293 9.024 12.579 1.00 84.06 95 GLU A C 1
ATOM 729 O O . GLU A 1 95 ? -13.489 9.328 12.633 1.00 84.06 95 GLU A O 1
ATOM 734 N N . LYS A 1 96 ? -11.374 9.673 13.302 1.00 81.12 96 LYS A N 1
ATOM 735 C CA . LYS A 1 96 ? -11.704 10.808 14.172 1.00 81.12 96 LYS A CA 1
ATOM 736 C C . LYS A 1 96 ? -12.214 12.003 13.384 1.00 81.12 96 LYS A C 1
ATOM 738 O O . LYS A 1 96 ? -13.210 12.598 13.789 1.00 81.12 96 LYS A O 1
ATOM 743 N N . ALA A 1 97 ? -11.550 12.359 12.289 1.00 81.12 97 ALA A N 1
ATOM 744 C CA . ALA A 1 97 ? -11.943 13.487 11.452 1.00 81.12 97 ALA A CA 1
ATOM 745 C C . ALA A 1 97 ? -13.352 13.288 10.869 1.00 81.12 97 ALA A C 1
ATOM 747 O O . ALA A 1 97 ? -14.171 14.211 10.903 1.00 81.12 97 ALA A O 1
ATOM 748 N N . ILE A 1 98 ? -13.660 12.069 10.418 1.00 78.12 98 ILE A N 1
ATOM 749 C CA . ILE A 1 98 ? -14.975 11.692 9.890 1.00 78.12 98 ILE A CA 1
ATOM 750 C C . ILE A 1 98 ? -16.029 11.722 11.004 1.00 78.12 98 ILE A C 1
ATOM 752 O O . ILE A 1 98 ? -17.087 12.327 10.825 1.00 78.12 98 ILE A O 1
ATOM 756 N N . LYS A 1 99 ? -15.748 11.142 12.179 1.00 76.44 99 LYS A N 1
ATOM 757 C CA . LYS A 1 99 ? -16.701 11.116 13.306 1.00 76.44 99 LYS A CA 1
ATOM 758 C C . LYS A 1 99 ? -16.975 12.497 13.904 1.00 76.44 99 LYS A C 1
ATOM 760 O O . LYS A 1 99 ? -18.106 12.760 14.298 1.00 76.44 99 LYS A O 1
ATOM 765 N N . LEU A 1 100 ? -15.984 13.389 13.929 1.00 72.19 100 LEU A N 1
ATOM 766 C CA . LEU A 1 100 ? -16.162 14.777 14.374 1.00 72.19 100 LEU A CA 1
ATOM 767 C C . LEU A 1 100 ? -17.031 15.593 13.403 1.00 72.19 100 LEU A C 1
ATOM 769 O O . LEU A 1 100 ? -17.801 16.440 13.847 1.00 72.19 100 LEU A O 1
ATOM 773 N N . ARG A 1 101 ? -16.952 15.327 12.092 1.00 67.12 101 ARG A N 1
ATOM 774 C CA . ARG A 1 101 ? -17.801 15.980 11.073 1.00 67.12 101 ARG A CA 1
ATOM 775 C C . ARG A 1 101 ? -19.179 15.330 10.907 1.00 67.12 101 ARG A C 1
ATOM 777 O O . ARG A 1 101 ? -20.110 15.994 10.459 1.00 67.12 101 ARG A O 1
ATOM 784 N N . GLY A 1 102 ? -19.328 14.064 11.298 1.00 59.50 102 GLY A N 1
ATOM 785 C CA . GLY A 1 102 ? -20.566 13.290 11.171 1.00 59.50 102 GLY A CA 1
ATOM 786 C C . GLY A 1 102 ? -21.743 13.790 12.016 1.00 59.50 102 GLY A C 1
ATOM 787 O O . GLY A 1 102 ? -22.865 13.360 11.778 1.00 59.50 102 GLY A O 1
ATOM 788 N N . SER A 1 103 ? -21.519 14.714 12.957 1.00 55.91 103 SER A N 1
ATOM 789 C CA . SER A 1 103 ? -22.599 15.300 13.759 1.00 55.91 103 SER A CA 1
ATOM 790 C C . SER A 1 103 ? -23.448 16.331 13.003 1.00 55.91 103 SER A C 1
ATOM 792 O O . SER A 1 103 ? -24.531 16.631 13.489 1.00 55.91 103 SER A O 1
ATOM 794 N N . ASN A 1 104 ? -22.994 16.886 11.865 1.00 51.31 104 ASN A N 1
ATOM 795 C CA . ASN A 1 104 ? -23.652 18.060 11.266 1.00 51.31 104 ASN A CA 1
ATOM 796 C C . ASN A 1 104 ? -23.861 18.065 9.736 1.00 51.31 104 ASN A C 1
ATOM 798 O O . ASN A 1 104 ? -24.459 19.025 9.259 1.00 51.31 104 ASN A O 1
ATOM 802 N N . GLN A 1 105 ? -23.441 17.073 8.927 1.00 51.75 105 GLN A N 1
ATOM 803 C CA . GLN A 1 105 ? -23.722 17.142 7.474 1.00 51.75 105 GLN A CA 1
ATOM 804 C C . GLN A 1 105 ? -23.633 15.819 6.684 1.00 51.75 105 GLN A C 1
ATOM 806 O O . GLN A 1 105 ? -22.859 14.914 6.986 1.00 51.75 105 GLN A O 1
ATOM 811 N N . THR A 1 106 ? -24.465 15.769 5.643 1.00 59.78 106 THR A N 1
ATOM 812 C CA . THR A 1 106 ? -24.793 14.729 4.646 1.00 59.78 106 THR A CA 1
ATOM 813 C C . THR A 1 106 ? -23.614 14.209 3.792 1.00 59.78 106 THR A C 1
ATOM 815 O O . THR A 1 106 ? -22.467 14.610 3.966 1.00 59.78 106 THR A O 1
ATOM 818 N N . GLN A 1 107 ? -23.879 13.278 2.852 1.00 57.88 107 GLN A N 1
ATOM 819 C CA . GLN A 1 107 ? -22.900 12.652 1.931 1.00 57.88 107 GLN A CA 1
ATOM 820 C C . GLN A 1 107 ? -21.911 13.622 1.250 1.00 57.88 107 GLN A C 1
ATOM 822 O O . GLN A 1 107 ? -20.772 13.229 0.999 1.00 57.88 107 GLN A O 1
ATOM 827 N N . ALA A 1 108 ? -22.291 14.888 1.043 1.00 60.53 108 ALA A N 1
ATOM 828 C CA . ALA A 1 108 ? -21.411 15.943 0.533 1.00 60.53 108 ALA A CA 1
ATOM 829 C C . ALA A 1 108 ? -20.138 16.149 1.384 1.00 60.53 108 ALA A C 1
ATOM 831 O O . ALA A 1 108 ? -19.070 16.442 0.847 1.00 60.53 108 ALA A O 1
ATOM 832 N N . GLY A 1 109 ? -20.212 15.921 2.701 1.00 73.56 109 GLY A N 1
ATOM 833 C CA . GLY A 1 109 ? -19.057 16.024 3.596 1.00 73.56 109 GLY A CA 1
ATOM 834 C C . GLY A 1 109 ? -18.005 14.933 3.373 1.00 73.56 109 GLY A C 1
ATOM 835 O O . GLY A 1 109 ? -16.819 15.184 3.580 1.00 73.56 109 GLY A O 1
ATOM 836 N N . LEU A 1 110 ? -18.415 13.747 2.906 1.00 76.75 110 LEU A N 1
ATOM 837 C CA . LEU A 1 110 ? -17.494 12.644 2.624 1.00 76.75 110 LEU A CA 1
ATOM 838 C C . LEU A 1 110 ? -16.702 12.928 1.347 1.00 76.75 110 LEU A C 1
ATOM 840 O O . LEU A 1 110 ? -15.482 12.869 1.375 1.00 76.75 110 LEU A O 1
ATOM 844 N N . VAL A 1 111 ? -17.375 13.315 0.259 1.00 82.12 111 VAL A N 1
ATOM 845 C CA . VAL A 1 111 ? -16.705 13.653 -1.011 1.00 82.12 111 VAL A CA 1
ATOM 846 C C . VAL A 1 111 ? -15.715 14.803 -0.820 1.00 82.12 111 VAL A C 1
ATOM 848 O O . VAL A 1 111 ? -14.584 14.721 -1.287 1.00 82.12 111 VAL A O 1
ATOM 851 N N . SER A 1 112 ? -16.097 15.836 -0.061 1.00 83.31 112 SER A N 1
ATOM 852 C CA . SER A 1 112 ? -15.185 16.929 0.293 1.00 83.31 112 SER A CA 1
ATOM 853 C C . SER A 1 112 ? -13.969 16.437 1.090 1.00 83.31 112 SER A C 1
ATOM 855 O O . SER A 1 112 ? -12.849 16.870 0.831 1.00 83.31 112 SER A O 1
ATOM 857 N N . PHE A 1 113 ? -14.159 15.500 2.022 1.00 83.94 113 PHE A N 1
ATOM 858 C CA . PHE A 1 113 ? -13.059 14.893 2.771 1.00 83.94 113 PHE A CA 1
ATOM 859 C C . PHE A 1 113 ? -12.123 14.058 1.880 1.00 83.94 113 PHE A C 1
ATOM 861 O O . PHE A 1 113 ? -10.905 14.205 1.988 1.00 83.94 113 PHE A O 1
ATOM 868 N N . LEU A 1 114 ? -12.664 13.233 0.974 1.00 85.69 114 LEU A N 1
ATOM 869 C CA . LEU A 1 114 ? -11.860 12.469 0.006 1.00 85.69 114 LEU A CA 1
ATOM 870 C C . LEU A 1 114 ? -11.065 13.406 -0.905 1.00 85.69 114 LEU A C 1
ATOM 872 O O . LEU A 1 114 ? -9.877 13.203 -1.115 1.00 85.69 114 LEU A O 1
ATOM 876 N N . PHE A 1 115 ? -11.695 14.473 -1.394 1.00 88.69 115 PHE A N 1
ATOM 877 C CA . PHE A 1 115 ? -11.015 15.458 -2.226 1.00 88.69 115 PHE A CA 1
ATOM 878 C C . PHE A 1 115 ? -9.830 16.101 -1.493 1.00 88.69 115 PHE A C 1
ATOM 880 O O . PHE A 1 115 ? -8.719 16.129 -2.017 1.00 88.69 115 PHE A O 1
ATOM 887 N N . TRP A 1 116 ? -10.039 16.568 -0.258 1.00 87.06 116 TRP A N 1
ATOM 888 C CA . TRP A 1 116 ? -8.976 17.195 0.531 1.00 87.06 116 TRP A CA 1
ATOM 889 C C . TRP A 1 116 ? -7.846 16.231 0.895 1.00 87.06 116 TRP A C 1
ATOM 891 O O . TRP A 1 116 ? -6.682 16.630 0.896 1.00 87.06 116 TRP A O 1
ATOM 901 N N . THR A 1 117 ? -8.167 14.971 1.187 1.00 86.38 117 THR A N 1
ATOM 902 C CA . THR A 1 117 ? -7.157 13.948 1.493 1.00 86.38 117 THR A CA 1
ATOM 903 C C . THR A 1 117 ? -6.342 13.580 0.256 1.00 86.38 117 THR A C 1
ATOM 905 O O . THR A 1 117 ? -5.115 13.593 0.335 1.00 86.38 117 THR A O 1
ATOM 908 N N . SER A 1 118 ? -6.974 13.360 -0.901 1.00 89.19 118 SER A N 1
ATOM 909 C CA . SER A 1 118 ? -6.261 13.110 -2.162 1.00 89.19 118 SER A CA 1
ATOM 910 C C . SER A 1 118 ? -5.424 14.309 -2.615 1.00 89.19 118 SER A C 1
ATOM 912 O O . SER A 1 118 ? -4.297 14.132 -3.075 1.00 89.19 118 SER A O 1
ATOM 914 N N . LEU A 1 119 ? -5.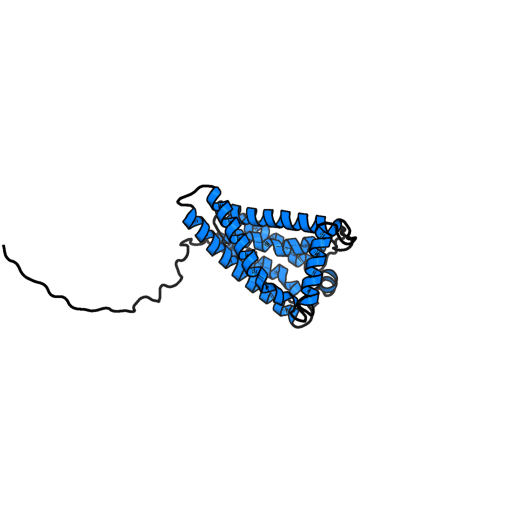918 15.537 -2.430 1.00 90.38 119 LEU A N 1
ATOM 915 C CA . LEU A 1 119 ? -5.146 16.746 -2.717 1.00 90.38 119 LEU A CA 1
ATOM 916 C C . LEU A 1 119 ? -3.914 16.853 -1.808 1.00 90.38 119 LEU A C 1
ATOM 918 O O . LEU A 1 119 ? -2.819 17.140 -2.285 1.00 90.38 119 LEU A O 1
ATOM 922 N N . ALA A 1 120 ? -4.070 16.584 -0.509 1.00 88.88 120 ALA A N 1
ATOM 923 C CA . ALA A 1 120 ? -2.949 16.565 0.423 1.00 88.88 120 ALA A CA 1
ATOM 924 C C . ALA A 1 120 ? -1.929 15.471 0.065 1.00 88.88 120 ALA A C 1
ATOM 926 O O . ALA A 1 120 ? -0.732 15.739 0.090 1.00 88.88 120 ALA A O 1
ATOM 927 N N . GLN A 1 121 ? -2.379 14.272 -0.322 1.00 88.62 121 GLN A N 1
ATOM 928 C CA . GLN A 1 121 ? -1.499 13.202 -0.807 1.00 88.62 121 GLN A CA 1
ATOM 929 C C . GLN A 1 121 ? -0.702 13.650 -2.035 1.00 88.62 121 GLN A C 1
ATOM 931 O O . GLN A 1 121 ? 0.512 13.477 -2.056 1.00 88.62 121 GLN A O 1
ATOM 936 N N . PHE A 1 122 ? -1.351 14.276 -3.019 1.00 89.56 122 PHE A N 1
ATOM 937 C CA . PHE A 1 122 ? -0.672 14.807 -4.201 1.00 89.56 122 PHE A CA 1
ATOM 938 C C . PHE A 1 122 ? 0.376 15.870 -3.835 1.00 89.56 122 PHE A C 1
ATOM 940 O O . PHE A 1 122 ? 1.521 15.782 -4.274 1.00 89.56 122 PHE A O 1
ATOM 947 N N . LEU A 1 123 ? 0.018 16.829 -2.975 1.00 92.50 123 LEU A N 1
ATOM 948 C CA . LEU A 1 123 ? 0.931 17.884 -2.521 1.00 92.50 123 LEU A CA 1
ATOM 949 C C . LEU A 1 123 ? 2.100 17.354 -1.687 1.00 92.50 123 LEU A C 1
ATOM 951 O O . LEU A 1 123 ? 3.173 17.947 -1.718 1.00 92.50 123 LEU A O 1
ATOM 955 N N . VAL A 1 124 ? 1.905 16.262 -0.946 1.00 89.62 124 VAL A N 1
ATOM 956 C CA . VAL A 1 124 ? 2.979 15.594 -0.202 1.00 89.62 124 VAL A CA 1
ATOM 957 C C . VAL A 1 124 ? 3.862 14.779 -1.139 1.00 89.62 124 VAL A C 1
ATOM 959 O O . VAL A 1 124 ? 5.072 14.806 -0.969 1.00 89.62 124 VAL A O 1
ATOM 962 N N . LEU A 1 125 ? 3.306 14.089 -2.136 1.00 88.31 125 LEU A N 1
ATOM 963 C CA . LEU A 1 125 ? 4.082 13.267 -3.072 1.00 88.31 125 LEU A CA 1
ATOM 964 C C . LEU A 1 125 ? 4.899 14.094 -4.070 1.00 88.31 125 LEU A C 1
ATOM 966 O O . LEU A 1 125 ? 5.994 13.679 -4.438 1.00 88.31 125 LEU A O 1
ATOM 970 N N . LEU A 1 126 ? 4.413 15.266 -4.484 1.00 87.69 126 LEU A N 1
ATOM 971 C CA . LEU A 1 126 ? 5.108 16.142 -5.433 1.00 87.69 126 LEU A CA 1
ATOM 972 C C . LEU A 1 126 ? 6.551 16.487 -5.005 1.00 87.69 126 LEU A C 1
ATOM 974 O O . LEU A 1 126 ? 7.461 16.285 -5.808 1.00 87.69 126 LEU A O 1
ATOM 978 N N . PRO A 1 127 ? 6.828 16.940 -3.765 1.00 89.06 127 PRO A N 1
ATOM 979 C CA . PRO A 1 127 ? 8.191 17.194 -3.310 1.00 89.06 127 PRO A CA 1
ATOM 980 C C . PRO A 1 127 ? 9.012 15.920 -3.066 1.00 89.06 127 PRO A C 1
ATOM 982 O O . PRO A 1 127 ? 10.212 16.043 -2.851 1.00 89.06 127 PRO A O 1
ATOM 985 N N . LEU A 1 128 ? 8.429 14.714 -3.106 1.00 87.94 128 LEU A N 1
ATOM 986 C CA . LEU A 1 128 ? 9.170 13.449 -2.986 1.00 87.94 128 LEU A CA 1
ATOM 987 C C . LEU A 1 128 ? 9.837 13.003 -4.301 1.00 87.94 128 LEU A C 1
ATOM 989 O O . LEU A 1 128 ? 10.422 11.924 -4.338 1.00 87.94 128 LEU A O 1
ATOM 993 N N . PHE A 1 129 ? 9.821 13.824 -5.359 1.00 85.06 129 PHE A N 1
ATOM 994 C CA . PHE A 1 129 ? 10.469 13.502 -6.640 1.00 85.06 129 PHE A CA 1
ATOM 995 C C . PHE A 1 129 ? 11.952 13.110 -6.496 1.00 85.06 129 PHE A C 1
ATOM 997 O O . PHE A 1 129 ? 12.449 12.279 -7.248 1.00 85.06 129 PHE A O 1
ATOM 1004 N N . TRP A 1 130 ? 12.659 13.665 -5.504 1.00 84.44 130 TRP A N 1
ATOM 1005 C CA . TRP A 1 130 ? 14.076 13.375 -5.265 1.00 84.44 130 TRP A CA 1
ATOM 1006 C C . TRP A 1 130 ? 14.340 11.928 -4.830 1.00 84.44 130 TRP A C 1
ATOM 1008 O O . TRP A 1 130 ? 15.462 11.454 -4.985 1.00 84.44 130 TRP A O 1
ATOM 1018 N N . VAL A 1 131 ? 13.332 11.215 -4.310 1.00 85.38 131 VAL A N 1
ATOM 1019 C CA . VAL A 1 131 ? 13.470 9.803 -3.914 1.00 85.38 131 VAL A CA 1
ATOM 1020 C C . VAL A 1 131 ? 13.823 8.930 -5.123 1.00 85.38 131 VAL A C 1
ATOM 1022 O O . VAL A 1 131 ? 14.549 7.951 -4.975 1.00 85.38 131 VAL A O 1
ATOM 1025 N N . ASP A 1 132 ? 13.394 9.326 -6.323 1.00 83.31 132 ASP A N 1
ATOM 1026 C CA . ASP A 1 132 ? 13.695 8.621 -7.574 1.00 83.31 132 ASP A CA 1
ATOM 1027 C C . ASP A 1 132 ? 15.110 8.896 -8.123 1.00 83.31 132 ASP A C 1
ATOM 1029 O O . ASP A 1 132 ? 15.537 8.262 -9.087 1.00 83.31 132 ASP A O 1
ATOM 1033 N N . ILE A 1 133 ? 15.845 9.818 -7.491 1.00 85.38 133 ILE A N 1
ATOM 1034 C CA . ILE A 1 133 ? 17.235 10.178 -7.822 1.00 85.38 133 ILE A CA 1
ATOM 1035 C C . ILE A 1 133 ? 18.225 9.452 -6.884 1.00 85.38 133 ILE A C 1
ATOM 1037 O O . ILE A 1 133 ? 19.440 9.510 -7.070 1.00 85.38 133 ILE A O 1
ATOM 1041 N N . ILE A 1 134 ? 17.737 8.763 -5.843 1.00 81.56 134 ILE A N 1
ATOM 1042 C CA . ILE A 1 134 ? 18.605 8.088 -4.871 1.00 81.56 134 ILE A CA 1
ATOM 1043 C C . ILE A 1 134 ? 19.326 6.915 -5.556 1.00 81.56 134 ILE A C 1
ATOM 1045 O O . ILE A 1 134 ? 18.657 5.984 -6.015 1.00 81.56 134 ILE A O 1
ATOM 1049 N N . PRO A 1 135 ? 20.672 6.892 -5.578 1.00 69.44 135 PRO A N 1
ATOM 1050 C CA . PRO A 1 135 ? 21.412 5.776 -6.152 1.00 69.44 135 PRO A CA 1
ATOM 1051 C C . PRO A 1 135 ? 21.078 4.478 -5.400 1.00 69.44 135 PRO A C 1
ATOM 1053 O O . PRO A 1 135 ? 20.929 4.487 -4.182 1.00 69.44 135 PRO A O 1
ATOM 1056 N N . GLU A 1 136 ? 20.941 3.370 -6.137 1.00 68.56 136 GLU A N 1
ATOM 1057 C CA . GLU A 1 136 ? 20.497 2.036 -5.668 1.00 68.56 136 GLU A CA 1
ATOM 1058 C C . GLU A 1 136 ? 18.994 1.868 -5.374 1.00 68.56 136 GLU A C 1
ATOM 1060 O O . GLU A 1 136 ? 18.529 0.731 -5.265 1.00 68.56 136 GLU A O 1
ATOM 1065 N N . VAL A 1 137 ? 18.225 2.956 -5.263 1.00 71.00 137 VAL A N 1
ATOM 1066 C CA . VAL A 1 137 ? 16.791 2.913 -4.910 1.00 71.00 137 VAL A CA 1
ATOM 1067 C C . VAL A 1 137 ? 15.904 3.452 -6.033 1.00 71.00 137 VAL A C 1
ATOM 1069 O O . VAL A 1 137 ? 14.879 2.845 -6.340 1.00 71.00 137 VAL A O 1
ATOM 1072 N N . GLY A 1 138 ? 16.288 4.583 -6.621 1.00 71.25 138 GLY A N 1
ATOM 1073 C CA . GLY A 1 138 ? 15.557 5.275 -7.677 1.00 71.25 138 GLY A CA 1
ATOM 1074 C C . GLY A 1 138 ? 15.857 4.747 -9.079 1.00 71.25 138 GLY A C 1
ATOM 1075 O O . GLY A 1 138 ? 16.842 4.035 -9.295 1.00 71.25 138 GLY A O 1
ATOM 1076 N N . GLN A 1 139 ? 14.996 5.087 -10.039 1.00 73.38 139 GLN A N 1
ATOM 1077 C CA . GLN A 1 139 ? 15.156 4.679 -11.438 1.00 73.38 139 GLN A CA 1
ATOM 1078 C C . GLN A 1 139 ? 15.999 5.641 -12.277 1.00 73.38 139 GLN A C 1
ATOM 1080 O O . GLN A 1 139 ? 16.342 5.296 -13.407 1.00 73.38 139 GLN A O 1
ATOM 1085 N N . THR A 1 140 ? 16.334 6.826 -11.760 1.00 82.50 140 THR A N 1
ATOM 1086 C CA . THR A 1 140 ? 17.009 7.871 -12.543 1.00 82.50 140 THR A CA 1
ATOM 1087 C C . THR A 1 140 ? 18.285 8.359 -11.875 1.00 82.50 140 THR A C 1
ATOM 1089 O O . THR A 1 140 ? 18.371 8.449 -10.652 1.00 82.50 140 THR A O 1
ATOM 1092 N N . GLY A 1 141 ? 19.304 8.671 -12.680 1.00 81.50 141 GLY A N 1
ATOM 1093 C CA . GLY A 1 141 ? 20.580 9.171 -12.165 1.00 81.50 141 GLY A CA 1
ATOM 1094 C C . GLY A 1 141 ? 20.614 10.690 -11.990 1.00 81.50 141 GLY A C 1
ATOM 1095 O O . GLY A 1 141 ? 21.434 11.204 -11.235 1.00 81.50 141 GLY A O 1
ATOM 1096 N N . ASN A 1 142 ? 19.746 11.422 -12.698 1.00 86.44 142 ASN A N 1
ATOM 1097 C CA . ASN A 1 142 ? 19.750 12.884 -12.750 1.00 86.44 142 ASN A CA 1
ATOM 1098 C C . ASN A 1 142 ? 18.334 13.463 -12.872 1.00 86.44 142 ASN A C 1
ATOM 1100 O O . ASN A 1 142 ? 17.443 12.853 -13.459 1.00 86.44 142 ASN A O 1
ATOM 1104 N N . LEU A 1 143 ? 18.155 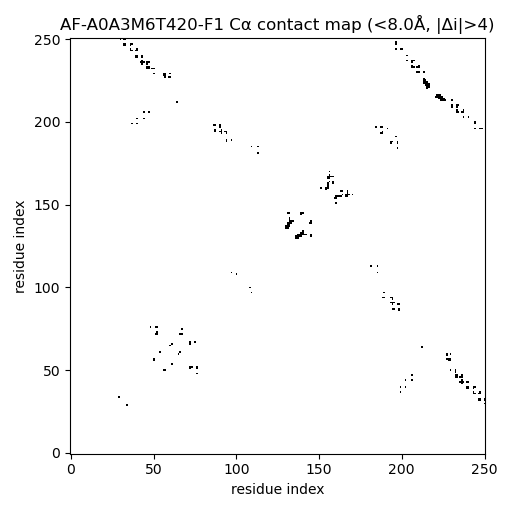14.719 -12.444 1.00 87.62 143 LEU A N 1
ATOM 1105 C CA . LEU A 1 143 ? 16.878 15.438 -12.570 1.00 87.62 143 LEU A CA 1
ATOM 1106 C C . LEU A 1 143 ? 16.393 15.560 -14.027 1.00 87.62 143 LEU A C 1
ATOM 1108 O O . LEU A 1 143 ? 15.195 15.533 -14.291 1.00 87.62 143 LEU A O 1
ATOM 1112 N N . HIS A 1 144 ? 17.316 15.704 -14.982 1.00 87.88 144 HIS A N 1
ATOM 1113 C CA . HIS A 1 144 ? 16.954 15.813 -16.396 1.00 87.88 144 HIS A CA 1
ATOM 1114 C C . HIS A 1 144 ? 16.327 14.518 -16.929 1.00 87.88 144 HIS A C 1
ATOM 1116 O O . HIS A 1 144 ? 15.305 14.561 -17.610 1.00 87.88 144 HIS A O 1
ATOM 1122 N N . GLU A 1 145 ? 16.905 13.376 -16.561 1.00 87.88 145 GLU A N 1
ATOM 1123 C CA . GLU A 1 145 ? 16.412 12.048 -16.927 1.00 87.88 145 GLU A CA 1
ATOM 1124 C C . GLU A 1 145 ? 15.043 11.772 -16.291 1.00 87.88 145 GLU A C 1
ATOM 1126 O O . GLU A 1 145 ? 14.130 11.305 -16.969 1.00 87.88 145 GLU A O 1
ATOM 1131 N N . PHE A 1 146 ? 14.854 12.174 -15.029 1.00 89.06 146 PHE A N 1
ATOM 1132 C CA . PHE A 1 146 ? 13.554 12.131 -14.356 1.00 89.06 146 PHE A CA 1
ATOM 1133 C C . PHE A 1 146 ? 12.460 12.859 -15.147 1.00 89.06 146 PHE A C 1
ATOM 1135 O O . PHE A 1 146 ? 11.404 12.285 -15.419 1.00 89.06 146 PHE A O 1
ATOM 1142 N N . ILE A 1 147 ? 12.713 14.106 -15.562 1.00 89.81 147 ILE A N 1
ATOM 1143 C CA . ILE A 1 147 ? 11.733 14.906 -16.314 1.00 89.81 147 ILE A CA 1
ATOM 1144 C C . ILE A 1 147 ? 11.446 14.271 -17.680 1.00 89.81 147 ILE A C 1
ATOM 1146 O O . ILE A 1 147 ? 10.285 14.199 -18.086 1.00 89.81 147 ILE A O 1
ATOM 1150 N N . GLN A 1 148 ? 12.477 13.792 -18.382 1.00 90.38 148 GLN A N 1
ATOM 1151 C CA . GLN A 1 148 ? 12.305 13.124 -19.674 1.00 90.38 148 GLN A CA 1
ATOM 1152 C C . GLN A 1 148 ? 11.447 11.861 -19.552 1.00 90.38 148 GLN A C 1
ATOM 1154 O O . GLN A 1 148 ? 10.492 11.704 -20.315 1.00 90.38 148 GLN A O 1
ATOM 1159 N N . ASN A 1 149 ? 11.720 11.015 -18.557 1.00 88.81 149 ASN A N 1
ATOM 1160 C CA . ASN A 1 149 ? 10.945 9.803 -18.292 1.00 88.81 149 ASN A CA 1
ATOM 1161 C C . ASN A 1 149 ? 9.486 10.125 -17.938 1.00 88.81 149 ASN A C 1
ATOM 1163 O O . ASN A 1 149 ? 8.571 9.452 -18.416 1.00 88.81 149 ASN A O 1
ATOM 1167 N N . TRP A 1 150 ? 9.250 11.189 -17.167 1.00 89.19 150 TRP A N 1
ATOM 1168 C CA . TRP A 1 150 ? 7.903 11.659 -16.834 1.00 89.19 150 TRP A CA 1
ATOM 1169 C C . TRP A 1 150 ? 7.112 12.120 -18.061 1.00 89.19 150 TRP A C 1
ATOM 1171 O O . TRP A 1 150 ? 5.971 11.697 -18.263 1.00 89.19 150 TRP A O 1
ATOM 1181 N N . ILE A 1 151 ? 7.715 12.967 -18.900 1.00 90.81 151 ILE A N 1
ATOM 1182 C CA . ILE A 1 151 ? 7.082 13.471 -20.127 1.00 90.81 151 ILE A CA 1
ATOM 1183 C C . ILE A 1 151 ? 6.799 12.313 -21.087 1.00 90.81 151 ILE A C 1
ATOM 1185 O O . ILE A 1 151 ? 5.691 12.217 -21.619 1.00 90.81 151 ILE A O 1
ATOM 1189 N N . PHE A 1 152 ? 7.766 11.412 -21.263 1.00 90.56 152 PHE A N 1
ATOM 1190 C CA . PHE A 1 152 ? 7.612 10.220 -22.090 1.00 90.56 152 PHE A CA 1
ATOM 1191 C C . PHE A 1 152 ? 6.481 9.315 -21.580 1.00 90.56 152 PHE A C 1
ATOM 1193 O O . PHE A 1 152 ? 5.647 8.867 -22.365 1.00 90.56 152 PHE A O 1
ATOM 1200 N N . GLY A 1 153 ? 6.387 9.108 -20.263 1.00 88.94 153 GLY A N 1
ATOM 1201 C CA . GLY A 1 153 ? 5.308 8.343 -19.640 1.00 88.94 153 GLY A CA 1
ATOM 1202 C C . GLY A 1 153 ? 3.926 8.933 -19.925 1.00 88.94 153 GLY A C 1
ATOM 1203 O O . GLY A 1 153 ? 3.029 8.211 -20.363 1.00 88.94 153 GLY A O 1
ATOM 1204 N N . ILE A 1 154 ? 3.763 10.252 -19.759 1.00 89.75 154 ILE A N 1
ATOM 1205 C CA . ILE A 1 154 ? 2.508 10.950 -20.083 1.00 89.75 154 ILE A CA 1
ATOM 1206 C C . ILE A 1 154 ? 2.176 10.795 -21.570 1.00 89.75 154 ILE A C 1
ATOM 1208 O O . ILE A 1 154 ? 1.042 10.463 -21.917 1.00 89.75 154 ILE A O 1
ATOM 1212 N N . GLN A 1 155 ? 3.157 10.987 -22.453 1.00 91.06 155 GLN A N 1
ATOM 1213 C CA . GLN A 1 155 ? 2.955 10.824 -23.891 1.00 91.06 155 GLN A CA 1
ATOM 1214 C C . GLN A 1 155 ? 2.521 9.395 -24.241 1.00 91.06 155 GLN A C 1
ATOM 1216 O O . GLN A 1 155 ? 1.548 9.238 -24.974 1.00 91.06 155 GLN A O 1
ATOM 1221 N N . CYS A 1 156 ? 3.148 8.361 -23.672 1.00 90.00 156 CYS A N 1
ATOM 1222 C CA . CYS A 1 156 ? 2.744 6.972 -23.901 1.00 90.00 156 CYS A CA 1
ATOM 1223 C C . CYS A 1 156 ? 1.330 6.657 -23.386 1.00 90.00 156 CYS A C 1
ATOM 1225 O O . CYS A 1 156 ? 0.622 5.877 -24.023 1.00 90.00 156 CYS A O 1
ATOM 1227 N N . ILE A 1 157 ? 0.896 7.237 -22.259 1.00 89.94 157 ILE A N 1
ATOM 1228 C CA . ILE A 1 157 ? -0.462 7.015 -21.723 1.00 89.94 157 ILE A CA 1
ATOM 1229 C C . ILE A 1 157 ? -1.525 7.491 -22.719 1.00 89.94 157 ILE A C 1
ATOM 1231 O O . ILE A 1 157 ? -2.531 6.811 -22.916 1.00 89.94 157 ILE A O 1
ATOM 1235 N N . PHE A 1 158 ? -1.282 8.625 -23.378 1.00 87.56 158 PHE A N 1
ATOM 1236 C CA . PHE A 1 158 ? -2.190 9.196 -24.376 1.00 87.56 158 PHE A CA 1
ATOM 1237 C C . PHE A 1 158 ? -1.928 8.700 -25.811 1.00 87.56 158 PHE A C 1
ATOM 1239 O O . PHE A 1 158 ? -2.494 9.245 -26.756 1.00 87.56 158 PHE A O 1
ATOM 1246 N N . GLY A 1 159 ? -1.101 7.663 -25.992 1.00 80.06 159 GLY A N 1
ATOM 1247 C CA . GLY A 1 159 ? -0.825 7.065 -27.306 1.00 80.06 159 GLY A CA 1
ATOM 1248 C C . GLY A 1 159 ? 0.109 7.886 -28.205 1.00 80.06 159 GLY A C 1
ATOM 1249 O O . GLY A 1 159 ? 0.128 7.692 -29.419 1.00 80.06 159 GLY A O 1
ATOM 1250 N N . GLY A 1 160 ? 0.879 8.811 -27.634 1.00 81.88 160 GLY A N 1
ATOM 1251 C CA . GLY A 1 160 ? 1.930 9.552 -28.328 1.00 81.88 160 GLY A CA 1
ATOM 1252 C C . GLY A 1 160 ? 3.188 8.715 -28.600 1.00 81.88 160 GLY A C 1
ATOM 1253 O O . GLY A 1 160 ? 3.326 7.587 -28.132 1.00 81.88 160 GLY A O 1
ATOM 1254 N N . VAL A 1 161 ? 4.119 9.294 -29.370 1.00 80.44 161 VAL A N 1
ATOM 1255 C CA . VAL A 1 161 ? 5.502 8.809 -29.607 1.00 80.44 161 VAL A CA 1
ATOM 1256 C C . VAL A 1 161 ? 5.656 7.334 -30.027 1.00 80.44 161 VAL A C 1
ATOM 1258 O O . VAL A 1 161 ? 6.698 6.724 -29.811 1.00 80.44 161 VAL A O 1
ATOM 1261 N N . GLY A 1 162 ? 4.640 6.759 -30.679 1.00 82.88 162 GLY A N 1
ATOM 1262 C CA . GLY A 1 162 ? 4.689 5.387 -31.198 1.00 82.88 162 GLY A CA 1
ATOM 1263 C C . GLY A 1 162 ? 4.544 4.295 -30.132 1.00 82.88 162 GLY A C 1
ATOM 1264 O O . GLY A 1 162 ? 4.847 3.134 -30.412 1.00 82.88 162 GLY A O 1
ATOM 1265 N N . CYS A 1 163 ? 4.088 4.629 -28.919 1.00 84.75 163 CYS A N 1
ATOM 1266 C CA . CYS A 1 163 ? 3.828 3.629 -27.883 1.00 84.75 163 CYS A CA 1
ATOM 1267 C C . CYS A 1 163 ? 2.617 2.751 -28.250 1.00 84.75 163 CYS A C 1
ATOM 1269 O O . CYS A 1 163 ? 1.659 3.200 -28.878 1.00 84.75 163 CYS A O 1
ATOM 1271 N N . SER A 1 164 ? 2.639 1.484 -27.823 1.00 85.75 164 SER A N 1
ATOM 1272 C CA . SER A 1 164 ? 1.457 0.612 -27.910 1.00 85.75 164 SER A CA 1
ATOM 1273 C C . SER A 1 164 ? 0.323 1.119 -27.004 1.00 85.75 164 SER A C 1
ATOM 1275 O O . SER A 1 164 ? 0.547 1.941 -26.124 1.00 85.75 164 SER A O 1
ATOM 1277 N N . TRP A 1 165 ? -0.896 0.595 -27.160 1.00 83.81 165 TRP A N 1
ATOM 1278 C CA . TRP A 1 165 ? -2.038 0.928 -26.290 1.00 83.81 165 TRP A CA 1
ATOM 1279 C C . TRP A 1 165 ? -1.936 0.323 -24.874 1.00 83.81 165 TRP A C 1
ATOM 1281 O O . TRP A 1 165 ? -2.696 0.692 -23.977 1.00 83.81 165 TRP A O 1
ATOM 1291 N N . SER A 1 166 ? -0.997 -0.604 -24.653 1.00 84.94 166 SER A N 1
ATOM 1292 C CA . SER A 1 166 ? -0.844 -1.334 -23.389 1.00 84.94 166 SER A CA 1
ATOM 1293 C C . SER A 1 166 ? -0.576 -0.437 -22.167 1.00 84.94 166 SER A C 1
ATOM 1295 O O . SER A 1 166 ? -1.221 -0.673 -21.145 1.00 84.94 166 SER A O 1
ATOM 1297 N N . PRO A 1 167 ? 0.317 0.577 -22.210 1.00 86.44 167 PRO A N 1
ATOM 1298 C CA . PRO A 1 167 ? 0.582 1.448 -21.065 1.00 86.44 167 PRO A CA 1
ATOM 1299 C C . PRO A 1 167 ? -0.637 2.287 -20.678 1.00 86.44 167 PRO A C 1
ATOM 1301 O O . PRO A 1 167 ? -0.923 2.427 -19.494 1.00 86.44 167 PRO A O 1
ATOM 1304 N N . GLY A 1 168 ? -1.392 2.786 -21.664 1.00 88.00 168 GLY A N 1
ATOM 1305 C CA . GLY A 1 168 ? -2.631 3.526 -21.422 1.00 88.00 168 GLY A CA 1
ATOM 1306 C C . GLY A 1 168 ? -3.665 2.667 -20.693 1.00 88.00 168 GLY A C 1
ATOM 1307 O O . GLY A 1 168 ? -4.169 3.067 -19.646 1.00 88.00 168 GLY A O 1
ATOM 1308 N N . VAL A 1 169 ? -3.929 1.448 -21.179 1.00 89.56 169 VAL A N 1
ATOM 1309 C CA . VAL A 1 169 ? -4.884 0.528 -20.532 1.00 89.56 169 VAL A CA 1
ATOM 1310 C C . VAL A 1 169 ? -4.450 0.160 -19.112 1.00 89.56 169 VAL A C 1
ATOM 1312 O O . VAL A 1 169 ? -5.276 0.193 -18.200 1.00 89.56 169 VAL A O 1
ATOM 1315 N N . LEU A 1 170 ? -3.166 -0.141 -18.894 1.00 88.38 170 LEU A N 1
ATOM 1316 C CA . LEU A 1 170 ? -2.643 -0.432 -17.555 1.00 88.38 170 LEU A CA 1
ATOM 1317 C C . LEU A 1 170 ? -2.769 0.774 -16.613 1.00 88.38 170 LEU A C 1
ATOM 1319 O O . LEU A 1 170 ? -3.161 0.600 -15.459 1.00 88.38 170 LEU A O 1
ATOM 1323 N N . ALA A 1 171 ? -2.511 1.990 -17.104 1.00 90.00 171 ALA A N 1
ATOM 1324 C CA . ALA A 1 171 ? -2.691 3.216 -16.331 1.00 90.00 171 ALA A CA 1
ATOM 1325 C C . ALA A 1 171 ? -4.161 3.430 -15.939 1.00 90.00 171 ALA A C 1
ATOM 1327 O O . ALA A 1 171 ? -4.449 3.691 -14.771 1.00 90.00 171 ALA A O 1
ATOM 1328 N N . PHE A 1 172 ? -5.105 3.253 -16.870 1.00 92.00 172 PHE A N 1
ATOM 1329 C CA . PHE A 1 172 ? -6.536 3.354 -16.565 1.00 92.00 172 PHE A CA 1
ATOM 1330 C C . PHE A 1 172 ? -6.990 2.301 -15.551 1.00 92.00 172 PHE A C 1
ATOM 1332 O O . PHE A 1 172 ? -7.667 2.649 -14.585 1.00 92.00 172 PHE A O 1
ATOM 1339 N N . LEU A 1 173 ? -6.575 1.040 -15.714 1.00 92.25 173 LEU A N 1
ATOM 1340 C CA . LEU A 1 173 ? -6.882 -0.028 -14.757 1.00 92.25 173 LEU A CA 1
ATOM 1341 C C . LEU A 1 173 ? -6.347 0.295 -13.358 1.00 92.25 173 LEU A C 1
ATOM 1343 O O . LEU A 1 173 ? -7.063 0.121 -12.369 1.00 92.25 173 LEU A O 1
ATOM 1347 N N . PHE A 1 174 ? -5.118 0.806 -13.276 1.00 90.44 174 PHE A N 1
ATOM 1348 C CA . PHE A 1 174 ? -4.520 1.228 -12.015 1.00 90.44 174 PHE A CA 1
ATOM 1349 C C . PHE A 1 174 ? -5.302 2.381 -11.369 1.00 90.44 174 PHE A C 1
ATOM 1351 O O . PHE A 1 174 ? -5.647 2.294 -10.192 1.00 90.44 174 PHE A O 1
ATOM 1358 N N . ILE A 1 175 ? -5.641 3.426 -12.132 1.00 92.12 175 ILE A N 1
ATOM 1359 C CA . ILE A 1 175 ? -6.397 4.587 -11.633 1.00 92.12 175 ILE A CA 1
ATOM 1360 C C . ILE A 1 175 ? -7.781 4.160 -11.133 1.00 92.12 175 ILE A C 1
ATOM 1362 O O . ILE A 1 175 ? -8.172 4.519 -10.021 1.00 92.12 175 ILE A O 1
ATOM 1366 N N . THR A 1 176 ? -8.521 3.364 -11.909 1.00 94.12 176 THR A N 1
ATOM 1367 C CA . THR A 1 176 ? -9.8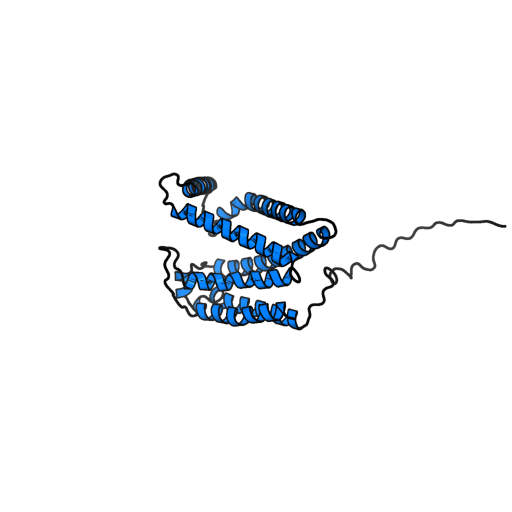45 2.873 -11.504 1.00 94.12 176 THR A CA 1
ATOM 1368 C C . THR A 1 176 ? -9.758 1.994 -10.257 1.00 94.12 176 THR A C 1
ATOM 1370 O O . THR A 1 176 ? -10.552 2.171 -9.330 1.00 94.12 176 THR A O 1
ATOM 1373 N N . GLY A 1 177 ? -8.773 1.094 -10.187 1.00 93.44 177 GLY A N 1
ATOM 1374 C CA . GLY A 1 177 ? -8.526 0.275 -9.000 1.00 93.44 177 GLY A CA 1
ATOM 1375 C C . GLY A 1 177 ? -8.197 1.122 -7.769 1.00 93.44 177 GLY A C 1
ATOM 1376 O O . GLY A 1 177 ? -8.752 0.896 -6.695 1.00 93.44 177 GLY A O 1
ATOM 1377 N N . TYR A 1 178 ? -7.363 2.148 -7.930 1.00 91.06 178 TYR A N 1
ATOM 1378 C CA . TYR A 1 178 ? -7.006 3.064 -6.851 1.00 91.06 178 TYR A CA 1
ATOM 1379 C C . TYR A 1 178 ? -8.218 3.851 -6.332 1.00 91.06 178 TYR A C 1
ATOM 1381 O O . TYR A 1 178 ? -8.430 3.917 -5.121 1.00 91.06 178 TYR A O 1
ATOM 1389 N N . ILE A 1 179 ? -9.068 4.375 -7.225 1.00 91.44 179 ILE A N 1
ATOM 1390 C CA . ILE A 1 179 ? -10.320 5.051 -6.842 1.00 91.44 179 ILE A CA 1
ATOM 1391 C C . ILE A 1 179 ? -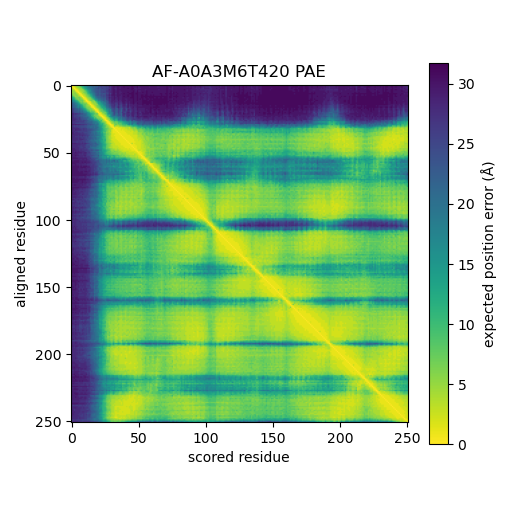11.224 4.097 -6.051 1.00 91.44 179 ILE A C 1
ATOM 1393 O O . ILE A 1 179 ? -11.740 4.476 -4.999 1.00 91.44 179 ILE A O 1
ATOM 1397 N N . MET A 1 180 ? -11.370 2.848 -6.505 1.00 91.56 180 MET A N 1
ATOM 1398 C CA . MET A 1 180 ? -12.150 1.829 -5.793 1.00 91.56 180 MET A CA 1
ATOM 1399 C C . MET A 1 180 ? -11.601 1.553 -4.390 1.00 91.56 180 MET A C 1
ATOM 1401 O O . MET A 1 180 ? -12.387 1.434 -3.449 1.00 91.56 180 MET A O 1
ATOM 1405 N N . VAL A 1 181 ? -10.275 1.507 -4.220 1.00 90.88 181 VAL A N 1
ATOM 1406 C CA . VAL A 1 181 ? -9.640 1.360 -2.900 1.00 90.88 181 VAL A CA 1
ATOM 1407 C C . VAL A 1 181 ? -9.940 2.568 -2.017 1.00 90.88 181 VAL A C 1
ATOM 1409 O O . VAL A 1 181 ? -10.412 2.387 -0.899 1.00 90.88 181 VAL A O 1
ATOM 1412 N N . VAL A 1 182 ? -9.738 3.795 -2.503 1.00 88.88 182 VAL A N 1
ATOM 1413 C CA . VAL A 1 182 ? -9.988 5.016 -1.714 1.00 88.88 182 VAL A CA 1
ATOM 1414 C C . VAL A 1 182 ? -11.459 5.113 -1.294 1.00 88.88 182 VAL A C 1
ATOM 1416 O O . VAL A 1 182 ? -11.758 5.351 -0.119 1.00 88.88 182 VAL A O 1
ATOM 1419 N N . CYS A 1 183 ? -12.389 4.868 -2.219 1.00 88.56 183 CYS A N 1
ATOM 1420 C CA . CYS A 1 183 ? -13.817 4.824 -1.915 1.00 88.56 183 CYS A CA 1
ATOM 1421 C C . CYS A 1 183 ? -14.154 3.696 -0.929 1.00 88.56 183 CYS A C 1
ATOM 1423 O O . CYS A 1 183 ? -14.891 3.930 0.029 1.00 88.56 183 CYS A O 1
ATOM 1425 N N . GLY A 1 184 ? -13.590 2.501 -1.119 1.00 89.00 184 GLY A N 1
ATOM 1426 C CA . GLY A 1 184 ? -13.765 1.358 -0.226 1.00 89.00 184 GLY A CA 1
ATOM 1427 C C . GLY A 1 184 ? -13.287 1.650 1.197 1.00 89.00 184 GLY A C 1
ATOM 1428 O O . GLY A 1 184 ? -14.038 1.432 2.146 1.00 89.00 184 GLY A O 1
ATOM 1429 N N . CYS A 1 185 ? -12.094 2.229 1.351 1.00 88.06 185 CYS A N 1
ATOM 1430 C CA . CYS A 1 185 ? -11.547 2.655 2.640 1.00 88.06 185 CYS A CA 1
ATOM 1431 C C . CYS A 1 185 ? -12.468 3.663 3.337 1.00 88.06 185 CYS A C 1
ATOM 1433 O O . CYS A 1 185 ? -12.791 3.502 4.515 1.00 88.06 185 CYS A O 1
ATOM 1435 N N . ALA A 1 186 ? -12.947 4.671 2.605 1.00 85.56 186 ALA A N 1
ATOM 1436 C CA . ALA A 1 186 ? -13.843 5.685 3.149 1.00 85.56 186 ALA A CA 1
ATOM 1437 C C . ALA A 1 186 ? -15.208 5.115 3.571 1.00 85.56 186 ALA A C 1
ATOM 1439 O O . ALA A 1 186 ? -15.728 5.470 4.634 1.00 85.56 186 ALA A O 1
ATOM 1440 N N . LEU A 1 187 ? -15.790 4.219 2.767 1.00 85.56 187 LEU A N 1
ATOM 1441 C CA . LEU A 1 187 ? -17.039 3.529 3.096 1.00 85.56 187 LEU A CA 1
ATOM 1442 C C . LEU A 1 187 ? -16.861 2.629 4.320 1.00 85.56 187 LEU A C 1
ATOM 1444 O O . LEU A 1 187 ? -17.692 2.658 5.227 1.00 85.56 187 LEU A O 1
ATOM 1448 N N . LEU A 1 188 ? -15.758 1.887 4.388 1.00 86.38 188 LEU A N 1
ATOM 1449 C CA . LEU A 1 188 ? -15.465 1.004 5.508 1.00 86.38 188 LEU A CA 1
ATOM 1450 C C . LEU A 1 188 ? -15.241 1.811 6.794 1.00 86.38 188 LEU A C 1
ATOM 1452 O O . LEU A 1 188 ? -15.796 1.453 7.828 1.00 86.38 188 LEU A O 1
ATOM 1456 N N . LEU A 1 189 ? -14.552 2.954 6.744 1.00 83.94 189 LEU A N 1
ATOM 1457 C CA . LEU A 1 189 ? -14.418 3.855 7.899 1.00 83.94 189 LEU A CA 1
ATOM 1458 C C . LEU A 1 189 ? -15.754 4.450 8.356 1.00 83.94 189 LEU A C 1
ATOM 1460 O O . LEU A 1 189 ? -15.948 4.681 9.551 1.00 83.94 189 LEU A O 1
ATOM 1464 N N . ARG A 1 190 ? -16.669 4.716 7.418 1.00 79.94 190 ARG A N 1
ATOM 1465 C CA . ARG A 1 190 ? -17.977 5.313 7.712 1.00 79.94 190 ARG A CA 1
ATOM 1466 C C . ARG A 1 190 ? -18.971 4.307 8.294 1.00 79.94 190 ARG A C 1
ATOM 1468 O O . ARG A 1 190 ? -19.712 4.670 9.203 1.00 79.94 190 ARG A O 1
ATOM 1475 N N . TYR A 1 191 ? -19.017 3.094 7.746 1.00 80.19 191 TYR A N 1
ATOM 1476 C CA . TYR A 1 191 ? -20.054 2.101 8.050 1.00 80.19 191 TYR A CA 1
ATOM 1477 C C . TYR A 1 191 ? -19.600 0.972 8.985 1.00 80.19 191 TYR A C 1
ATOM 1479 O O . TYR A 1 191 ? -20.452 0.257 9.502 1.00 80.19 191 TYR A O 1
ATOM 1487 N N . SER A 1 192 ? -18.297 0.804 9.231 1.00 79.06 192 SER A N 1
ATOM 1488 C CA . SER A 1 192 ? -17.781 -0.241 10.125 1.00 79.06 192 SER A CA 1
ATOM 1489 C C . SER A 1 192 ? -17.310 0.289 11.483 1.00 79.06 192 SER A C 1
ATOM 1491 O O . SER A 1 192 ? -17.274 1.492 11.751 1.00 79.06 192 SER A O 1
ATOM 1493 N N . GLU A 1 193 ? -16.915 -0.631 12.367 1.00 65.19 193 GLU A N 1
ATOM 1494 C CA . GLU A 1 193 ? -16.481 -0.324 13.728 1.00 65.19 193 GLU A CA 1
ATOM 1495 C C . GLU A 1 193 ? -15.160 0.465 13.865 1.00 65.19 193 GLU A C 1
ATOM 1497 O O . GLU A 1 193 ? -14.780 0.775 15.002 1.00 65.19 193 GLU A O 1
ATOM 1502 N N . GLY A 1 194 ? -14.505 0.868 12.772 1.00 75.31 194 GLY A N 1
ATOM 1503 C CA . GLY A 1 194 ? -13.463 1.901 12.789 1.00 75.31 194 GLY A CA 1
ATOM 1504 C C . GLY A 1 194 ? -12.175 1.541 12.048 1.00 75.31 194 GLY A C 1
ATOM 1505 O O . GLY A 1 194 ? -12.121 0.603 11.253 1.00 75.31 194 GLY A O 1
ATOM 1506 N N . ALA A 1 195 ? -11.114 2.293 12.345 1.00 82.88 195 ALA A N 1
ATOM 1507 C CA . ALA A 1 195 ? -9.795 2.211 11.715 1.00 82.88 195 ALA A CA 1
ATOM 1508 C C . ALA A 1 195 ? -9.121 0.838 11.855 1.00 82.88 195 ALA A C 1
ATOM 1510 O O . ALA A 1 195 ? -8.295 0.457 11.029 1.00 82.88 195 ALA A O 1
ATOM 1511 N N . THR A 1 196 ? -9.467 0.079 12.897 1.00 83.88 196 THR A N 1
ATOM 1512 C CA . THR A 1 196 ? -8.873 -1.236 13.157 1.00 83.88 196 THR A CA 1
ATOM 1513 C C . THR A 1 196 ? -9.326 -2.290 12.148 1.00 83.88 196 THR A C 1
ATOM 1515 O O . THR A 1 196 ? -8.484 -3.052 11.679 1.00 83.88 196 THR A O 1
ATOM 1518 N N . LEU A 1 197 ? -10.610 -2.319 11.762 1.00 85.75 197 LEU A N 1
ATOM 1519 C CA . LEU A 1 197 ? -11.069 -3.234 10.710 1.00 85.75 197 LEU A CA 1
ATOM 1520 C C . LEU A 1 197 ? -10.430 -2.865 9.368 1.00 85.75 197 LEU A C 1
ATOM 1522 O O . LEU A 1 197 ? -9.983 -3.751 8.646 1.00 85.75 197 LEU A O 1
ATOM 1526 N N . LEU A 1 198 ? -10.323 -1.565 9.070 1.00 88.56 198 LEU A N 1
ATOM 1527 C CA . LEU A 1 198 ? -9.650 -1.099 7.859 1.00 88.56 198 LEU A CA 1
ATOM 1528 C C . LEU A 1 198 ? -8.194 -1.571 7.810 1.00 88.56 198 LEU A C 1
ATOM 1530 O O . LEU A 1 198 ? -7.777 -2.148 6.812 1.00 88.56 198 LEU A O 1
ATOM 1534 N N . ALA A 1 199 ? -7.440 -1.399 8.898 1.00 87.69 199 ALA A N 1
ATOM 1535 C CA . ALA A 1 199 ? -6.059 -1.867 8.975 1.00 87.69 199 ALA A CA 1
ATOM 1536 C C . ALA A 1 199 ? -5.942 -3.388 8.753 1.00 87.69 199 ALA A C 1
ATOM 1538 O O . ALA A 1 199 ? -5.038 -3.836 8.050 1.00 87.69 199 ALA A O 1
ATOM 1539 N N . ILE A 1 200 ? -6.874 -4.175 9.305 1.00 87.56 200 ILE A N 1
ATOM 1540 C CA . ILE A 1 200 ? -6.923 -5.633 9.123 1.00 87.56 200 ILE A CA 1
ATOM 1541 C C . ILE A 1 200 ? -7.208 -6.011 7.662 1.00 87.56 200 ILE A C 1
ATOM 1543 O O . ILE A 1 200 ? -6.550 -6.897 7.122 1.00 87.56 200 ILE A O 1
ATOM 1547 N N . VAL A 1 201 ? -8.158 -5.343 7.005 1.00 88.88 201 VAL A N 1
ATOM 1548 C CA . VAL A 1 201 ? -8.485 -5.612 5.595 1.00 88.88 201 VAL A CA 1
ATOM 1549 C C . VAL A 1 201 ? -7.321 -5.219 4.684 1.00 88.88 201 VAL A C 1
ATOM 1551 O O . VAL A 1 201 ? -6.940 -5.998 3.815 1.00 88.88 201 VAL A O 1
ATOM 1554 N N . MET A 1 202 ? -6.695 -4.064 4.922 1.00 89.38 202 MET A N 1
ATOM 1555 C CA . MET A 1 202 ? -5.548 -3.601 4.132 1.00 89.38 202 MET A CA 1
ATOM 1556 C C . MET A 1 202 ? -4.308 -4.490 4.305 1.00 89.38 202 MET A C 1
ATOM 1558 O O . MET A 1 202 ? -3.522 -4.637 3.372 1.00 89.38 202 MET A O 1
ATOM 1562 N N . ALA A 1 203 ? -4.145 -5.138 5.461 1.00 87.75 203 ALA A N 1
ATOM 1563 C CA . ALA A 1 203 ? -3.084 -6.119 5.681 1.00 87.75 203 ALA A CA 1
ATOM 1564 C C . ALA A 1 203 ? -3.184 -7.341 4.749 1.00 87.75 203 ALA A C 1
ATOM 1566 O O . ALA A 1 203 ? -2.160 -7.927 4.405 1.00 87.75 203 ALA A O 1
ATOM 1567 N N . LEU A 1 204 ? -4.386 -7.718 4.297 1.00 88.88 204 LEU A N 1
ATOM 1568 C CA . LEU A 1 204 ? -4.568 -8.837 3.363 1.00 88.88 204 LEU A CA 1
ATOM 1569 C C . LEU A 1 204 ? -4.005 -8.541 1.968 1.00 88.88 204 LEU A C 1
ATOM 1571 O O . LEU A 1 204 ? -3.669 -9.474 1.239 1.00 88.88 204 LEU A O 1
ATOM 1575 N N . CYS A 1 205 ? -3.886 -7.266 1.584 1.00 88.12 205 CYS A N 1
ATOM 1576 C CA . CYS A 1 205 ? -3.420 -6.878 0.254 1.00 88.12 205 CYS A CA 1
ATOM 1577 C C . CYS A 1 205 ? -2.020 -7.425 -0.054 1.00 88.12 205 CYS A C 1
ATOM 1579 O O . CYS A 1 205 ? -1.756 -7.803 -1.191 1.00 88.12 205 CYS A O 1
ATOM 1581 N N . THR A 1 206 ? -1.138 -7.511 0.944 1.00 85.44 206 THR A N 1
ATOM 1582 C CA . THR A 1 206 ? 0.240 -7.991 0.768 1.00 85.44 206 THR A CA 1
ATOM 1583 C C . THR A 1 206 ? 0.313 -9.470 0.367 1.00 85.44 206 THR A C 1
ATOM 1585 O O . T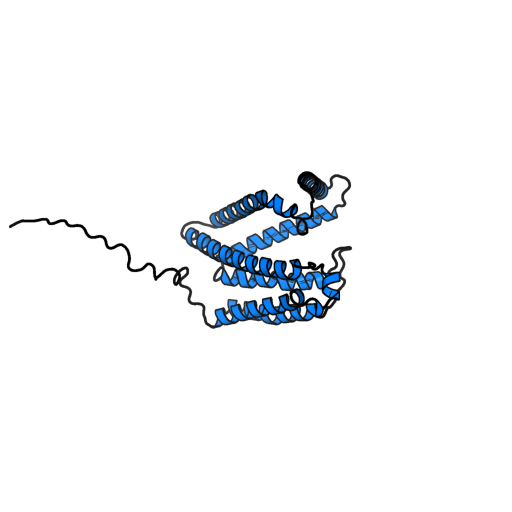HR A 1 206 ? 0.833 -9.751 -0.715 1.00 85.44 206 THR A O 1
ATOM 1588 N N . PRO A 1 207 ? -0.222 -10.428 1.151 1.00 87.12 207 PRO A N 1
ATOM 1589 C CA . PRO A 1 207 ? -0.208 -11.834 0.751 1.00 87.12 207 PRO A CA 1
ATOM 1590 C C . PRO A 1 207 ? -1.063 -12.106 -0.496 1.00 87.12 207 PRO A C 1
ATOM 1592 O O . PRO A 1 207 ? -0.699 -12.958 -1.304 1.00 87.12 207 PRO A O 1
ATOM 1595 N N . LEU A 1 208 ? -2.157 -11.362 -0.714 1.00 88.12 208 LEU A N 1
ATOM 1596 C CA . LEU A 1 208 ? -2.941 -11.463 -1.954 1.00 88.12 208 LEU A CA 1
ATOM 1597 C C . LEU A 1 208 ? -2.139 -11.011 -3.179 1.00 88.12 208 LEU A C 1
ATOM 1599 O O . LEU A 1 208 ? -2.159 -11.691 -4.202 1.00 88.12 208 LEU A O 1
ATOM 1603 N N . GLY A 1 209 ? -1.404 -9.903 -3.066 1.00 86.81 209 GLY A N 1
ATOM 1604 C CA . GLY A 1 209 ? -0.511 -9.422 -4.117 1.00 86.81 209 GLY A CA 1
ATOM 1605 C C . GLY A 1 209 ? 0.588 -10.433 -4.433 1.00 86.81 209 GLY A C 1
ATOM 1606 O O . GLY A 1 209 ? 0.868 -10.691 -5.600 1.00 86.81 209 GLY A O 1
ATOM 1607 N N . PHE A 1 210 ? 1.155 -11.080 -3.412 1.00 84.38 210 PHE A N 1
ATOM 1608 C CA . PHE A 1 210 ? 2.147 -12.135 -3.619 1.00 84.38 210 PHE A CA 1
ATOM 1609 C C . PHE A 1 210 ? 1.569 -13.332 -4.384 1.00 84.38 210 PHE A C 1
ATOM 1611 O O . PHE A 1 210 ? 2.191 -13.821 -5.323 1.00 84.38 210 PHE A O 1
ATOM 1618 N N . ILE A 1 211 ? 0.359 -13.782 -4.033 1.00 86.00 211 ILE A N 1
ATOM 1619 C CA . ILE A 1 211 ? -0.324 -14.862 -4.761 1.00 86.00 211 ILE A CA 1
ATOM 1620 C C . ILE A 1 211 ? -0.650 -14.447 -6.193 1.00 86.00 211 ILE A C 1
ATOM 1622 O O . ILE A 1 211 ? -0.452 -15.240 -7.109 1.00 86.00 211 ILE A O 1
ATOM 1626 N N . PHE A 1 212 ? -1.096 -13.210 -6.409 1.00 87.50 212 PHE A N 1
ATOM 1627 C CA . PHE A 1 212 ? -1.322 -12.697 -7.756 1.00 87.50 212 PHE A CA 1
ATOM 1628 C C . PHE A 1 212 ? -0.050 -12.821 -8.610 1.00 87.50 212 PHE A C 1
ATOM 1630 O O . PHE A 1 212 ? -0.088 -13.420 -9.681 1.00 87.50 212 PHE A O 1
ATOM 1637 N N . TRP A 1 213 ? 1.100 -12.380 -8.101 1.00 84.12 213 TRP A N 1
ATOM 1638 C CA . TRP A 1 213 ? 2.375 -12.469 -8.826 1.00 84.12 213 TRP A CA 1
ATOM 1639 C C . TRP A 1 213 ? 2.997 -13.876 -8.887 1.00 84.12 213 TRP A C 1
ATOM 1641 O O . TRP A 1 213 ? 3.916 -14.107 -9.669 1.00 84.12 213 TRP A O 1
ATOM 1651 N N . ILE A 1 214 ? 2.495 -14.842 -8.111 1.00 84.50 214 ILE A N 1
ATOM 1652 C CA . ILE A 1 214 ? 2.798 -16.274 -8.297 1.00 84.50 214 ILE A CA 1
ATOM 1653 C C . ILE A 1 214 ? 2.045 -16.845 -9.502 1.00 84.50 214 ILE A C 1
ATOM 1655 O O . ILE A 1 214 ? 2.551 -17.727 -10.199 1.00 84.50 214 ILE A O 1
ATOM 1659 N N . LEU A 1 215 ? 0.809 -16.393 -9.705 1.00 86.06 215 LEU A N 1
ATOM 1660 C CA . LEU A 1 215 ? -0.093 -16.924 -10.723 1.00 86.06 215 LEU A CA 1
ATOM 1661 C C . LEU A 1 215 ? 0.114 -16.257 -12.089 1.00 86.06 215 LEU A C 1
ATOM 1663 O O . LEU A 1 215 ? -0.072 -16.900 -13.127 1.00 86.06 215 LEU A O 1
ATOM 1667 N N . PHE A 1 216 ? 0.513 -14.986 -12.089 1.00 86.31 216 PHE A N 1
ATOM 1668 C CA . PHE A 1 216 ? 0.664 -14.164 -13.284 1.00 86.31 216 PHE A CA 1
ATOM 1669 C C . PHE A 1 216 ? 2.108 -13.695 -13.478 1.00 86.31 216 PHE A C 1
ATOM 1671 O O . PHE A 1 216 ? 2.753 -13.209 -12.551 1.00 86.31 216 PHE A O 1
ATOM 1678 N N . GLN A 1 217 ? 2.594 -13.789 -14.716 1.00 79.88 217 GLN A N 1
ATOM 1679 C CA . GLN A 1 217 ? 3.872 -13.213 -15.139 1.00 79.88 217 GLN A CA 1
ATOM 1680 C C . GLN A 1 217 ? 3.636 -11.820 -15.744 1.00 79.88 217 GLN A C 1
ATOM 1682 O O . GLN A 1 217 ? 2.646 -11.633 -16.440 1.00 79.88 217 GLN A O 1
ATOM 1687 N N . GLU A 1 218 ? 4.522 -10.845 -15.513 1.00 72.06 218 GLU A N 1
ATOM 1688 C CA . GLU A 1 218 ? 4.344 -9.466 -16.009 1.00 72.06 218 GLU A CA 1
ATOM 1689 C C . GLU A 1 218 ? 4.532 -9.346 -17.535 1.00 72.06 218 GLU A C 1
ATOM 1691 O O . GLU A 1 218 ? 3.774 -8.646 -18.207 1.00 72.06 218 GLU A O 1
ATOM 1696 N N . LYS A 1 219 ? 5.538 -10.030 -18.105 1.00 72.75 219 LYS A N 1
ATOM 1697 C CA . LYS A 1 219 ? 5.915 -9.902 -19.524 1.00 72.75 219 LYS A CA 1
ATOM 1698 C C . LYS A 1 219 ? 6.214 -11.262 -20.174 1.00 72.75 219 LYS A C 1
ATOM 1700 O O . LYS A 1 219 ? 7.203 -11.892 -19.797 1.00 72.75 219 LYS A O 1
ATOM 1705 N N . PRO A 1 220 ? 5.434 -11.694 -21.185 1.00 77.62 220 PRO A N 1
ATOM 1706 C CA . PRO A 1 220 ? 4.083 -11.212 -21.515 1.00 77.62 220 PRO A CA 1
ATOM 1707 C C . PRO A 1 220 ? 3.107 -11.479 -20.356 1.00 77.62 220 PRO A C 1
ATOM 1709 O O . PRO A 1 220 ? 3.315 -12.439 -19.615 1.00 77.62 220 PRO A O 1
ATOM 1712 N N . PHE A 1 221 ? 2.044 -10.673 -20.214 1.00 81.12 221 PHE A N 1
ATOM 1713 C CA . PHE A 1 221 ? 1.011 -10.939 -19.208 1.00 81.12 221 PHE A CA 1
ATOM 1714 C C . PHE A 1 221 ? 0.302 -12.250 -19.531 1.00 81.12 221 PHE A C 1
ATOM 1716 O O . PHE A 1 221 ? -0.483 -12.334 -20.476 1.00 81.12 221 PHE A O 1
ATOM 1723 N N . ARG A 1 222 ? 0.623 -13.295 -18.774 1.00 84.31 222 ARG A N 1
ATOM 1724 C CA . ARG A 1 222 ? 0.066 -14.631 -18.973 1.00 84.31 222 ARG A CA 1
ATOM 1725 C C . ARG A 1 222 ? -0.092 -15.343 -17.645 1.00 84.31 222 ARG A C 1
ATOM 1727 O O . ARG A 1 222 ? 0.709 -15.162 -16.727 1.00 84.31 222 ARG A O 1
ATOM 1734 N N . TRP A 1 223 ? -1.117 -16.184 -17.582 1.00 86.25 223 TRP A N 1
ATOM 1735 C CA . TRP A 1 223 ? -1.268 -17.156 -16.512 1.00 86.25 223 TRP A CA 1
ATOM 1736 C C . TRP A 1 223 ? -0.134 -18.175 -16.616 1.00 86.25 223 TRP A C 1
ATOM 1738 O O . TRP A 1 223 ? -0.049 -18.920 -17.595 1.00 86.25 223 TRP A O 1
ATOM 1748 N N . HIS A 1 224 ? 0.762 -18.171 -15.637 1.00 84.56 224 HIS A N 1
ATOM 1749 C CA . HIS A 1 224 ? 1.887 -19.093 -15.581 1.00 84.56 224 HIS A CA 1
ATOM 1750 C C . HIS A 1 224 ? 2.229 -19.396 -14.115 1.00 84.56 224 HIS A C 1
ATOM 1752 O O . HIS A 1 224 ? 3.174 -18.821 -13.570 1.00 84.56 224 HIS A O 1
ATOM 1758 N N . PRO A 1 225 ? 1.461 -20.282 -13.458 1.00 83.56 225 PRO A N 1
ATOM 1759 C CA . PRO A 1 225 ? 1.587 -20.511 -12.028 1.00 83.56 225 PRO A CA 1
ATOM 1760 C C . PRO A 1 225 ? 2.943 -21.140 -11.691 1.00 83.56 225 PRO A C 1
ATOM 1762 O O . PRO A 1 225 ? 3.243 -22.257 -12.116 1.00 83.56 225 PRO A O 1
ATOM 1765 N N . TYR A 1 226 ? 3.748 -20.433 -10.897 1.00 78.56 226 TYR A N 1
ATOM 1766 C CA . TYR A 1 226 ? 5.026 -20.921 -10.371 1.00 78.56 226 TYR A CA 1
ATOM 1767 C C . TYR A 1 226 ? 4.972 -21.033 -8.849 1.00 78.56 226 TYR A C 1
ATOM 1769 O O . TYR A 1 226 ? 5.199 -20.069 -8.119 1.00 78.56 226 TYR A O 1
ATOM 1777 N N . PHE A 1 227 ? 4.676 -22.236 -8.357 1.00 79.19 227 PHE A N 1
ATOM 1778 C CA . PHE A 1 227 ? 4.636 -22.496 -6.922 1.00 79.19 227 PHE A CA 1
ATOM 1779 C C . PHE A 1 227 ? 6.043 -22.684 -6.354 1.00 79.19 227 PHE A C 1
ATOM 1781 O O . PHE A 1 227 ? 6.809 -23.551 -6.775 1.00 79.19 227 PHE A O 1
ATOM 1788 N N . HIS A 1 228 ? 6.345 -21.860 -5.361 1.00 75.69 228 HIS A N 1
ATOM 1789 C CA . HIS A 1 228 ? 7.585 -21.816 -4.605 1.00 75.69 228 HIS A CA 1
ATOM 1790 C C . HIS A 1 228 ? 7.325 -22.249 -3.157 1.00 75.69 228 HIS A C 1
ATOM 1792 O O . HIS A 1 228 ? 6.181 -22.255 -2.691 1.00 75.69 228 HIS A O 1
ATOM 1798 N N . THR A 1 229 ? 8.372 -22.563 -2.396 1.00 78.88 229 THR A N 1
ATOM 1799 C CA . THR A 1 229 ? 8.227 -22.830 -0.954 1.00 78.88 229 THR A CA 1
ATOM 1800 C C . THR A 1 229 ? 7.668 -21.587 -0.250 1.00 78.88 229 THR A C 1
ATOM 1802 O O . THR A 1 229 ? 6.836 -21.697 0.648 1.00 78.88 229 THR A O 1
ATOM 1805 N N . SER A 1 230 ? 8.031 -20.392 -0.733 1.00 77.31 230 SER A N 1
ATOM 1806 C CA . SER A 1 230 ? 7.481 -19.097 -0.298 1.00 77.31 230 SER A CA 1
ATOM 1807 C C . SER A 1 230 ? 5.972 -18.935 -0.548 1.00 77.31 230 SER A C 1
ATOM 1809 O O . SER A 1 230 ? 5.296 -18.217 0.196 1.00 77.31 230 SER A O 1
ATOM 1811 N N . SER A 1 231 ? 5.412 -19.618 -1.552 1.00 82.38 231 SER A N 1
ATOM 1812 C CA . SER A 1 231 ? 3.974 -19.592 -1.847 1.00 82.38 231 SER A CA 1
ATOM 1813 C C . SER A 1 231 ? 3.164 -20.213 -0.710 1.00 82.38 231 SER A C 1
ATOM 1815 O O . SER A 1 231 ? 2.127 -19.670 -0.334 1.00 82.38 231 SER A O 1
ATOM 1817 N N . TRP A 1 232 ? 3.662 -21.293 -0.100 1.00 86.19 232 TRP A N 1
ATOM 1818 C CA . TRP A 1 232 ? 2.992 -21.962 1.020 1.00 86.19 232 TRP A CA 1
ATOM 1819 C C . TRP A 1 232 ? 2.899 -21.083 2.267 1.00 86.19 232 TRP A C 1
ATOM 1821 O O . TRP A 1 232 ? 1.862 -21.081 2.930 1.00 86.19 232 TRP A O 1
ATOM 1831 N N . PHE A 1 233 ? 3.923 -20.270 2.545 1.00 86.69 233 PHE A N 1
ATOM 1832 C CA . PHE A 1 233 ? 3.874 -19.286 3.631 1.00 86.69 233 PHE A CA 1
ATOM 1833 C C . PHE A 1 233 ? 2.746 -18.270 3.414 1.00 86.69 233 PHE A C 1
ATOM 1835 O O . PHE A 1 233 ? 1.945 -18.043 4.317 1.00 86.69 233 PHE A O 1
ATOM 1842 N N . ASN A 1 234 ? 2.603 -17.734 2.201 1.00 86.56 234 ASN A N 1
ATOM 1843 C CA . ASN A 1 234 ? 1.545 -16.771 1.879 1.00 86.56 234 ASN A CA 1
ATOM 1844 C C . ASN A 1 234 ? 0.141 -17.396 1.887 1.00 86.56 234 ASN A C 1
ATOM 1846 O O . ASN A 1 234 ? -0.799 -16.791 2.403 1.00 86.56 234 ASN A O 1
ATOM 1850 N N . ILE A 1 235 ? -0.004 -18.628 1.389 1.00 89.62 235 ILE A N 1
ATOM 1851 C CA . ILE A 1 235 ? -1.272 -19.372 1.446 1.00 89.62 235 ILE A CA 1
ATOM 1852 C C . ILE A 1 235 ? -1.662 -19.649 2.905 1.00 89.62 235 ILE A C 1
ATOM 1854 O O . ILE A 1 235 ? -2.793 -19.375 3.302 1.00 89.62 235 ILE A O 1
ATOM 1858 N N . SER A 1 236 ? -0.724 -20.134 3.725 1.00 89.94 236 SER A N 1
ATOM 1859 C CA . SER A 1 236 ? -0.974 -20.399 5.149 1.00 89.94 236 SER A CA 1
ATOM 1860 C C . SER A 1 236 ? -1.333 -19.126 5.922 1.00 89.94 236 SER A C 1
ATOM 1862 O O . SER A 1 236 ? -2.257 -19.143 6.735 1.00 89.94 236 SER A O 1
ATOM 1864 N N . ALA A 1 237 ? -0.681 -18.002 5.607 1.00 90.19 237 ALA A N 1
ATOM 1865 C CA . ALA A 1 237 ? -1.014 -16.702 6.170 1.00 90.19 237 ALA A CA 1
ATOM 1866 C C . ALA A 1 237 ? -2.467 -16.318 5.860 1.00 90.19 237 ALA A C 1
ATOM 1868 O O . ALA A 1 237 ? -3.205 -15.971 6.779 1.00 90.19 237 ALA A O 1
ATOM 1869 N N . LEU A 1 238 ? -2.926 -16.453 4.611 1.00 90.44 238 LEU A N 1
ATOM 1870 C CA . LEU A 1 238 ? -4.319 -16.150 4.253 1.00 90.44 238 LEU A CA 1
ATOM 1871 C C . LEU A 1 238 ? -5.333 -17.074 4.926 1.00 90.44 238 LEU A C 1
ATOM 1873 O O . LEU A 1 238 ? -6.379 -16.595 5.365 1.00 90.44 238 LEU A O 1
ATOM 1877 N N . ILE A 1 239 ? -5.019 -18.365 5.056 1.00 93.00 239 ILE A N 1
ATOM 1878 C CA . ILE A 1 239 ? -5.875 -19.329 5.765 1.00 93.00 239 ILE A CA 1
ATOM 1879 C C . ILE A 1 239 ? -6.079 -18.910 7.228 1.00 93.00 239 ILE A C 1
ATOM 1881 O O . ILE A 1 239 ? -7.149 -19.147 7.779 1.00 93.00 239 ILE A O 1
ATOM 1885 N N . ILE A 1 240 ? -5.096 -18.256 7.851 1.00 91.62 240 ILE A N 1
ATOM 1886 C CA . ILE A 1 240 ? -5.213 -17.726 9.218 1.00 91.62 240 ILE A CA 1
ATOM 1887 C C . ILE A 1 240 ? -5.911 -16.358 9.223 1.00 91.62 240 ILE A C 1
ATOM 1889 O O . ILE A 1 240 ? -6.800 -16.111 10.043 1.00 91.62 240 ILE A O 1
ATOM 1893 N N . MET A 1 241 ? -5.526 -15.458 8.314 1.00 91.19 241 MET A N 1
ATOM 1894 C CA . MET A 1 241 ? -5.994 -14.071 8.309 1.00 91.19 241 MET A CA 1
ATOM 1895 C C . MET A 1 241 ? -7.470 -13.955 7.919 1.00 91.19 241 MET A C 1
ATOM 1897 O O . MET A 1 241 ? -8.194 -13.204 8.568 1.00 91.19 241 MET A O 1
ATOM 1901 N N . ILE A 1 242 ? -7.942 -14.692 6.907 1.00 91.38 242 ILE A N 1
ATOM 1902 C CA . ILE A 1 242 ? -9.325 -14.575 6.411 1.00 91.38 242 ILE A CA 1
ATOM 1903 C C . ILE A 1 242 ? -10.342 -14.928 7.514 1.00 91.38 242 ILE A C 1
ATOM 1905 O O . ILE A 1 242 ? -11.183 -14.079 7.822 1.00 91.38 242 ILE A O 1
ATOM 1909 N N . PRO A 1 243 ? -10.265 -16.095 8.189 1.00 91.44 243 PRO A N 1
ATOM 1910 C CA . PRO A 1 243 ? -11.149 -16.397 9.312 1.00 91.44 243 PRO A CA 1
ATOM 1911 C C . PRO A 1 243 ? -11.014 -15.391 10.455 1.00 91.44 243 PRO A C 1
ATOM 1913 O O . PRO A 1 243 ? -12.018 -15.024 11.060 1.00 91.44 243 PRO A O 1
ATOM 1916 N N . ALA A 1 244 ? -9.802 -14.897 10.733 1.00 88.25 244 ALA A N 1
ATOM 1917 C CA . ALA A 1 244 ? -9.597 -13.880 11.759 1.00 88.25 244 ALA A CA 1
ATOM 1918 C C . ALA A 1 244 ? -10.340 -12.571 11.434 1.00 88.25 244 ALA A C 1
ATOM 1920 O O . ALA A 1 244 ? -10.928 -11.977 12.339 1.00 88.25 244 ALA A O 1
ATOM 1921 N N . VAL A 1 245 ? -10.388 -12.151 10.164 1.00 88.62 245 VAL A N 1
ATOM 1922 C CA . VAL A 1 245 ? -11.176 -10.985 9.722 1.00 88.62 245 VAL A CA 1
ATOM 1923 C C . VAL A 1 245 ? -12.676 -11.229 9.916 1.00 88.62 245 VAL A C 1
ATOM 1925 O O . VAL A 1 245 ? -13.374 -10.367 10.454 1.00 88.62 245 VAL A O 1
ATOM 1928 N N . PHE A 1 246 ? -13.178 -12.413 9.551 1.00 88.06 246 PHE A N 1
ATOM 1929 C CA . PHE A 1 246 ? -14.586 -12.776 9.767 1.00 88.06 246 PHE A CA 1
ATOM 1930 C C . PHE A 1 246 ? -14.961 -12.805 11.257 1.00 88.06 246 PHE A C 1
ATOM 1932 O O . PHE A 1 246 ? -16.002 -12.270 11.646 1.00 88.06 246 PHE A O 1
ATOM 1939 N N . ILE A 1 247 ? -14.106 -13.376 12.109 1.00 87.69 247 ILE A N 1
ATOM 1940 C CA . ILE A 1 247 ? -14.300 -13.396 13.567 1.00 87.69 247 ILE A CA 1
ATOM 1941 C C . ILE A 1 247 ? -14.249 -11.975 14.143 1.00 87.69 247 ILE A C 1
ATOM 1943 O O . ILE A 1 247 ? -15.040 -11.648 15.026 1.00 87.69 247 ILE A O 1
ATOM 1947 N N . TYR A 1 248 ? -13.366 -11.110 13.633 1.00 84.75 248 TYR A N 1
ATOM 1948 C CA . TYR A 1 248 ? -13.298 -9.710 14.056 1.00 84.75 248 TYR A CA 1
ATOM 1949 C C . TYR A 1 248 ? -14.609 -8.971 13.765 1.00 84.75 248 TYR A C 1
ATOM 1951 O O . TYR A 1 248 ? -15.085 -8.213 14.608 1.00 84.75 248 TYR A O 1
ATOM 1959 N N . ASN A 1 249 ? -15.191 -9.189 12.582 1.00 83.50 249 ASN A N 1
ATOM 1960 C CA . ASN A 1 249 ? -16.423 -8.519 12.162 1.00 83.50 249 ASN A CA 1
ATOM 1961 C C . ASN A 1 249 ? -17.678 -9.025 12.900 1.00 83.50 249 ASN A C 1
ATOM 1963 O O . ASN A 1 249 ? -18.665 -8.306 12.992 1.00 83.50 249 ASN A O 1
ATOM 1967 N N . THR A 1 250 ? -17.654 -10.261 13.408 1.00 80.12 250 THR A N 1
ATOM 1968 C CA . THR A 1 250 ? -18.792 -10.889 14.107 1.00 80.12 250 THR A CA 1
ATOM 1969 C C . THR A 1 250 ? -18.724 -10.787 15.638 1.00 80.12 250 THR A C 1
ATOM 1971 O O . THR A 1 250 ? -19.713 -11.098 16.302 1.00 80.12 250 THR A O 1
ATOM 1974 N N . GLY A 1 251 ? -17.578 -10.396 16.215 1.00 60.91 251 GLY A N 1
ATOM 1975 C CA . GLY A 1 251 ? -17.330 -10.322 17.670 1.00 60.91 251 GLY A CA 1
ATOM 1976 C C . GLY A 1 251 ? -17.336 -8.918 18.264 1.00 60.91 251 GLY A C 1
ATOM 1977 O O . GLY A 1 251 ? -17.075 -8.807 19.487 1.00 60.91 251 GLY A O 1
#

Secondary structure (DSSP, 8-state):
---------------S-TT--SS-SS-----HHHHHHHHHHHHHHHHHHHHHH-GGG-HHHHHHHT---TTHHHHHHHHHHHHHHHHHHHHHHHHHHHHHHTTT--THHHHHHHHHHHHHHHHHHGGGGGGGGSTTTSS-SSHHHHHHHHHHHHHHHTT-TT--SHHHHHHHHHHHHHHHHHHHHHHHHHHSS-HHHHHHHHHTHHHHHHHHHHHEETTTTEE-----HHHHHHHHHHHHHHHHHHHHHH-

pLDDT: mean 76.92, std 16.29, range [29.0, 94.12]

InterPro domains:
  IPR013936 Chloroquine-resistance transporter-like [PTHR31326] (22-251)

Sequence (251 aa):
MREHSVCSTSGSPLAKNKGKKRYLFLKKVPTRRKLLSAVAVVLGLFISLIPTFYPHIDPRAVRHLGGATGAGRVLWPLAFMLGFGISALSFVIEEKAIKLRGSNQTQAGLVSFLFWTSLAQFLVLLPLFWVDIIPEVGQTGNLHEFIQNWIFGIQCIFGGVGCSWSPGVLAFLFITGYIMVVCGCALLLRYSEGATLLAIVMALCTPLGFIFWILFQEKPFRWHPYFHTSSWFNISALIIMIPAVFIYNTG

Nearest PDB structures (foldseek):
  7rug-assembly1_A  TM=1.874E-01  e=4.289E+00  Homo sapiens

Radius of gyration: 25.12 Å; Cα contacts (8 Å, |Δi|>4): 168; chains: 1; bounding box: 51×67×88 Å

Organism: Pocillopora damicornis (NCBI:txid46731)

Solvent-accessible surface area (backbone atoms only — not comparable to full-atom values): 14545 Å² total; per-residue (Å²): 136,86,86,88,80,90,85,88,79,90,81,86,76,83,86,90,65,94,80,72,79,82,89,66,91,77,86,71,80,76,44,73,58,39,50,50,22,52,50,43,37,52,52,17,52,52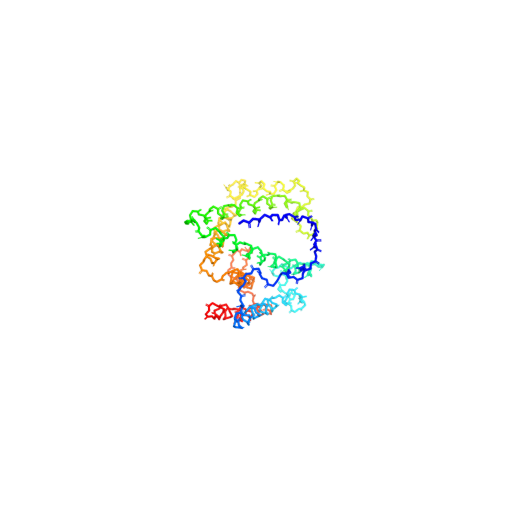,46,44,44,47,50,63,75,42,44,86,79,37,63,64,52,42,69,73,72,68,59,67,65,77,72,46,42,58,50,49,59,51,52,49,53,51,48,54,53,52,50,47,51,50,36,48,53,48,39,50,56,50,59,71,50,59,78,79,58,61,75,69,56,53,57,53,49,52,51,54,50,53,49,49,50,50,64,57,51,60,78,49,59,64,59,38,44,36,84,98,75,29,92,28,88,41,73,68,53,46,52,51,54,50,53,51,50,56,35,25,44,74,53,32,98,82,43,59,70,62,57,25,53,53,50,51,53,49,53,54,52,49,50,52,49,56,51,47,53,53,48,44,43,71,76,46,100,27,36,67,60,51,46,56,57,60,58,48,53,57,45,49,49,52,51,49,59,31,37,36,40,82,83,72,75,41,86,53,73,58,90,45,74,55,47,53,36,25,51,52,16,47,68,45,25,54,57,23,52,55,50,40,77,75,88